Protein AF-A0A7S2YHB2-F1 (afdb_monomer_lite)

Organism: NCBI:txid265537

Sequence (272 aa):
DEFDGTTAAAASNSGGRTALRCLMDHLRQKHRLQLCQLCVEHQRDFVSQLPRFTATQIQNHLKQGDKGTAFNGHPICEFCR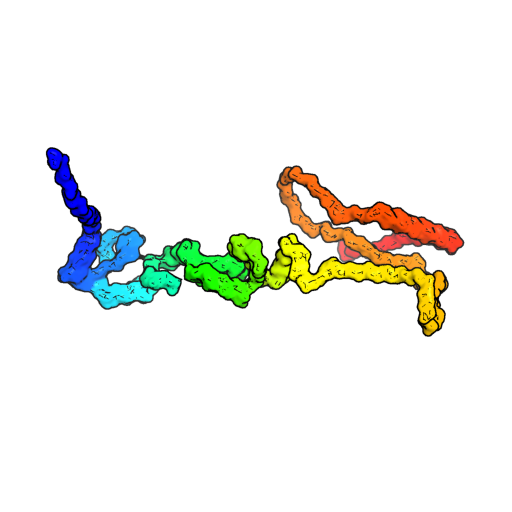PRRFYDMTQLHFHLNQEHYKCHVCDKAGIPNQFFKNYTSLERHFDNQHFLCHDVGCMQARFVVFESELDLRHHERQVHGGTSTGSSKISLEFRYAGRSNTVDVGPQEVPSMSDFDYSLDGQAFVPDNLPQSAAFNSEAGGAEEEVADPTTLHPLHLQRTAQLRQRAAQVAHERGLTPAQPEAFPTLAAAAA

InterPro domains:
  IPR013087 Zinc finger C2H2-type [SM00355] (75-99)
  IPR013087 Zinc finger C2H2-type [SM00355] (100-129)
  IPR013087 Zinc finger C2H2-type [SM00355] (130-159)
  IPR044288 ZNF598/HEL2 [PTHR22938] (23-179)
  IPR056437 ZNF598/HEL2, C2H2 zinc finger [PF23230] (99-154)

pLDDT: mean 70.81, std 18.73, range [28.39, 92.5]

Foldseek 3Di:
DDDDPDDPPPPPPPPDDPVVNVVQVCCCPPVQWHFDPQCVVPPPDDPVPGDIHHPVRVVCCQQQNDDPDPDRHWDQDPLDPPDTHNDPVVVVVCQVPQWDDDPACVVVVNPDPTHRDPVVVVVVQVPQWDWDPDPVCVVVVTDTHNDPVVVQVCCCPPVVDPPVDDPPPVPPPPPPPDDDDDPDDDPPPPDPVNPPDPDPLDDPDPPPDDDPPDDDDDDDDDDDDDDDPDPDDPVVVVVVVVVVVVSVVVCVVVVNDPPDPPDDDDPPPPPD

Structure (mmCIF, N/CA/C/O backbone):
data_AF-A0A7S2YHB2-F1
#
_entry.id   AF-A0A7S2YHB2-F1
#
loop_
_atom_site.group_PDB
_atom_site.id
_atom_site.type_symbol
_atom_site.label_atom_id
_atom_site.label_alt_id
_atom_site.label_comp_id
_atom_site.label_asym_id
_atom_site.label_entity_id
_atom_site.label_seq_id
_atom_site.pdbx_PDB_ins_code
_atom_site.Cartn_x
_atom_site.Cartn_y
_atom_site.Cartn_z
_atom_site.occupancy
_atom_site.B_iso_or_equiv
_atom_site.auth_seq_id
_atom_site.auth_comp_id
_atom_site.auth_asym_id
_atom_site.auth_atom_id
_atom_site.pdbx_PDB_model_num
ATOM 1 N N . ASP A 1 1 ? -46.044 -47.351 6.304 1.00 46.72 1 ASP A N 1
ATOM 2 C CA . ASP A 1 1 ? -45.225 -46.387 5.547 1.00 46.72 1 ASP A CA 1
ATOM 3 C C . ASP A 1 1 ? -45.504 -44.976 6.073 1.00 46.72 1 ASP A C 1
ATOM 5 O O . ASP A 1 1 ? -46.222 -44.213 5.450 1.00 46.72 1 ASP A O 1
ATOM 9 N N . GLU A 1 2 ? -45.199 -44.608 7.321 1.00 44.59 2 GLU A N 1
ATOM 10 C CA . GLU A 1 2 ? -43.868 -44.530 7.956 1.00 44.59 2 GLU A CA 1
ATOM 11 C C . GLU A 1 2 ? -42.808 -43.898 7.040 1.00 44.59 2 GLU A C 1
ATOM 13 O O . GLU A 1 2 ? -42.181 -44.608 6.264 1.00 44.59 2 GLU A O 1
ATOM 18 N N . PHE A 1 3 ? -42.624 -42.571 7.114 1.00 46.53 3 PHE A N 1
ATOM 19 C CA . PHE A 1 3 ? -41.437 -41.968 7.745 1.00 46.53 3 PHE A CA 1
ATOM 20 C C . PHE A 1 3 ? -41.567 -40.433 7.822 1.00 46.53 3 PHE A C 1
ATOM 22 O O . PHE A 1 3 ? -41.737 -39.750 6.811 1.00 46.53 3 PHE A O 1
ATOM 29 N N . ASP A 1 4 ? -41.476 -39.910 9.044 1.00 45.62 4 ASP A N 1
ATOM 30 C CA . ASP A 1 4 ? -41.430 -38.492 9.393 1.00 45.62 4 ASP A CA 1
ATOM 31 C C . ASP A 1 4 ? -40.193 -37.789 8.806 1.00 45.62 4 ASP A C 1
ATOM 33 O O . ASP A 1 4 ? -39.048 -38.159 9.068 1.00 45.62 4 ASP A O 1
ATOM 37 N N . GLY A 1 5 ? -40.426 -36.724 8.038 1.00 44.88 5 GLY A N 1
ATOM 38 C CA . GLY A 1 5 ? -39.404 -35.797 7.548 1.00 44.88 5 GLY A CA 1
ATOM 39 C C . GLY A 1 5 ? -39.260 -34.600 8.481 1.00 44.88 5 GLY A C 1
ATOM 40 O O . GLY A 1 5 ? -39.692 -33.495 8.161 1.00 44.88 5 GLY A O 1
ATOM 41 N N . THR A 1 6 ? -38.687 -34.848 9.655 1.00 53.62 6 THR A N 1
ATOM 42 C CA . THR A 1 6 ? -38.411 -33.879 10.716 1.00 53.62 6 THR A CA 1
ATOM 43 C C . THR A 1 6 ? -37.700 -32.633 10.187 1.00 53.62 6 THR A C 1
ATOM 45 O O . THR A 1 6 ? -36.621 -32.692 9.597 1.00 53.62 6 THR A O 1
ATOM 48 N N . THR A 1 7 ? -38.304 -31.480 10.461 1.00 48.12 7 THR A N 1
ATOM 49 C CA . THR A 1 7 ? -37.743 -30.143 10.279 1.00 48.12 7 THR A CA 1
ATOM 50 C C . THR A 1 7 ? -36.370 -30.036 10.942 1.00 48.12 7 THR A C 1
ATOM 52 O O . THR A 1 7 ? -36.262 -30.049 12.170 1.00 48.12 7 THR A O 1
ATOM 55 N N . ALA A 1 8 ? -35.322 -29.883 10.133 1.00 38.88 8 ALA A N 1
ATOM 56 C CA . ALA A 1 8 ? -34.001 -29.480 10.591 1.00 38.88 8 ALA A CA 1
ATOM 57 C C . ALA A 1 8 ? -34.067 -28.026 11.082 1.00 38.88 8 ALA A C 1
ATOM 59 O O . ALA A 1 8 ? -33.836 -27.074 10.338 1.00 38.88 8 ALA A O 1
ATOM 60 N N . ALA A 1 9 ? -34.419 -27.854 12.356 1.00 38.09 9 ALA A N 1
ATOM 61 C CA . ALA A 1 9 ? -34.140 -26.635 13.087 1.00 38.09 9 ALA A CA 1
ATOM 62 C C . ALA A 1 9 ? -32.624 -26.422 13.045 1.00 38.09 9 ALA A C 1
ATOM 64 O O . ALA A 1 9 ? -31.858 -27.177 13.646 1.00 38.09 9 ALA A O 1
ATOM 65 N N . ALA A 1 10 ? -32.195 -25.410 12.293 1.00 37.12 10 ALA A N 1
ATOM 66 C CA . ALA A 1 10 ? -30.838 -24.905 12.321 1.00 37.12 10 ALA A CA 1
ATOM 67 C C . ALA A 1 10 ? -30.526 -24.470 13.759 1.00 37.12 10 ALA A C 1
ATOM 69 O O . ALA A 1 10 ? -30.852 -23.358 14.184 1.00 37.12 10 ALA A O 1
ATOM 70 N N . ALA A 1 11 ? -29.911 -25.380 14.514 1.00 39.56 11 ALA A N 1
ATOM 71 C CA . ALA A 1 11 ? -29.222 -25.094 15.752 1.00 39.56 11 ALA A CA 1
ATOM 72 C C . ALA A 1 11 ? -28.132 -24.075 15.419 1.00 39.56 11 ALA A C 1
ATOM 74 O O . ALA A 1 11 ? -27.022 -24.407 15.004 1.00 39.56 11 ALA A O 1
ATOM 75 N N . SER A 1 12 ? -28.506 -22.804 15.531 1.00 48.12 12 SER A N 1
ATOM 76 C CA . SER A 1 12 ? -27.594 -21.681 15.476 1.00 48.12 12 SER A CA 1
ATOM 77 C C . SER A 1 12 ? -26.647 -21.882 16.642 1.00 48.12 12 SER A C 1
ATOM 79 O O . SER A 1 12 ? -27.014 -21.659 17.793 1.00 48.12 12 SER A O 1
ATOM 81 N N . ASN A 1 13 ? -25.474 -22.416 16.320 1.00 47.00 13 ASN A N 1
ATOM 82 C CA . ASN A 1 13 ? -24.375 -22.707 17.213 1.00 47.00 13 ASN A CA 1
ATOM 83 C C . ASN A 1 13 ? -23.986 -21.411 17.937 1.00 47.00 13 ASN A C 1
ATOM 85 O O . ASN A 1 13 ? -23.142 -20.639 17.483 1.00 47.00 13 ASN A O 1
ATOM 89 N N . SER A 1 14 ? -24.670 -21.127 19.044 1.00 52.34 14 SER A N 1
ATOM 90 C CA . SER A 1 14 ? -24.366 -20.047 19.964 1.00 52.34 14 SER A CA 1
ATOM 91 C C . SER A 1 14 ? -23.139 -20.468 20.759 1.00 52.34 14 SER A C 1
ATOM 93 O O . SER A 1 14 ? -23.232 -20.788 21.945 1.00 52.34 14 SER A O 1
ATOM 95 N N . GLY A 1 15 ? -21.993 -20.508 20.071 1.00 46.19 15 GLY A N 1
ATOM 96 C CA . GLY A 1 15 ? -20.678 -20.613 20.680 1.00 46.19 15 GLY A CA 1
ATOM 97 C C . GLY A 1 15 ? -20.625 -19.605 21.815 1.00 46.19 15 GLY A C 1
ATOM 98 O O . GLY A 1 15 ? -20.879 -18.414 21.602 1.00 46.19 15 GLY A O 1
ATOM 99 N N . GLY A 1 16 ? -20.436 -20.122 23.031 1.00 46.09 16 GLY A N 1
ATOM 100 C CA . GLY A 1 16 ? -20.574 -19.372 24.269 1.00 46.09 16 GLY A CA 1
ATOM 101 C C . GLY A 1 16 ? -19.931 -18.002 24.128 1.00 46.09 16 GLY A C 1
ATOM 102 O O . GLY A 1 16 ? -18.764 -17.895 23.752 1.00 46.09 16 GLY A O 1
ATOM 103 N N . ARG A 1 17 ? -20.712 -16.944 24.380 1.00 56.06 17 ARG A N 1
ATOM 104 C CA . ARG A 1 17 ? -20.179 -15.581 24.461 1.00 56.06 17 ARG A CA 1
ATOM 105 C C . ARG A 1 17 ? -18.926 -15.651 25.330 1.00 56.06 17 ARG A C 1
ATOM 107 O O . ARG A 1 17 ? -19.023 -16.045 26.491 1.00 56.06 17 ARG A O 1
ATOM 114 N N . THR A 1 18 ? -17.767 -15.339 24.750 1.00 78.06 18 THR A N 1
ATOM 115 C CA . THR A 1 18 ? -16.491 -15.387 25.468 1.00 78.06 18 THR A CA 1
ATOM 116 C C . THR A 1 18 ? -16.645 -14.588 26.761 1.00 78.06 18 THR A C 1
ATOM 118 O O . THR A 1 18 ? -17.280 -13.530 26.760 1.00 78.06 18 THR A O 1
ATOM 121 N N . ALA A 1 19 ? -16.123 -15.094 27.883 1.00 82.69 19 ALA A N 1
ATOM 122 C CA . ALA A 1 19 ? -16.301 -14.463 29.199 1.00 82.69 19 ALA A CA 1
ATOM 123 C C . ALA A 1 19 ? -15.939 -12.962 29.181 1.00 82.69 19 ALA A C 1
ATOM 125 O O . ALA A 1 19 ? -16.583 -12.135 29.826 1.00 82.69 19 ALA A O 1
ATOM 126 N N . LEU A 1 20 ? -14.968 -12.606 28.339 1.00 83.25 20 LEU A N 1
ATOM 127 C CA . LEU A 1 20 ? -14.532 -11.246 28.061 1.00 83.25 20 LEU A CA 1
ATOM 128 C C . LEU A 1 20 ? -15.601 -10.374 27.384 1.00 83.25 20 LEU A C 1
ATOM 130 O O . LEU A 1 20 ? -15.787 -9.222 27.771 1.00 83.25 20 LEU A O 1
ATOM 134 N N . ARG A 1 21 ? -16.355 -10.912 26.420 1.00 84.88 21 ARG A N 1
ATOM 135 C CA . ARG A 1 21 ? -17.447 -10.176 25.769 1.00 84.88 21 ARG A CA 1
ATOM 136 C C . ARG A 1 21 ? -18.597 -9.918 26.741 1.00 84.88 21 ARG A C 1
ATOM 138 O O . ARG A 1 21 ? -19.106 -8.804 26.793 1.00 84.88 21 ARG A O 1
ATOM 145 N N . CYS A 1 22 ? -18.925 -10.896 27.589 1.00 88.62 22 CYS A N 1
ATOM 146 C CA . CYS A 1 22 ? -19.889 -10.709 28.678 1.00 88.62 22 CYS A CA 1
ATOM 147 C C . CYS A 1 22 ? -19.443 -9.624 29.674 1.00 88.62 22 CYS A C 1
ATOM 149 O O . CYS A 1 22 ? -20.273 -8.831 30.119 1.00 88.62 22 CYS A O 1
ATOM 151 N N . LEU A 1 23 ? -18.146 -9.547 29.997 1.00 87.81 23 LEU A N 1
ATOM 152 C CA . LEU A 1 23 ? -17.593 -8.478 30.835 1.00 87.81 23 LEU A CA 1
ATOM 153 C C . LEU A 1 23 ? -17.718 -7.105 30.161 1.00 87.81 23 LEU A C 1
ATOM 155 O O . LEU A 1 23 ? -18.148 -6.147 30.801 1.00 87.81 23 LEU A O 1
ATOM 159 N N . MET A 1 24 ? -17.373 -6.996 28.877 1.00 86.75 24 MET A N 1
ATOM 160 C CA . MET A 1 24 ? -17.510 -5.743 28.125 1.00 86.75 24 MET A CA 1
ATOM 161 C C . MET A 1 24 ? -18.968 -5.269 28.067 1.00 86.75 24 MET A C 1
ATOM 163 O O . MET A 1 24 ? -19.239 -4.087 28.291 1.00 86.75 24 MET A O 1
ATOM 167 N N . ASP A 1 25 ? -19.906 -6.188 27.836 1.00 89.25 25 ASP A N 1
ATOM 168 C CA . ASP A 1 25 ? -21.341 -5.893 27.841 1.00 89.25 25 ASP A CA 1
ATOM 169 C C . ASP A 1 25 ? -21.815 -5.458 29.237 1.00 89.25 25 ASP A C 1
ATOM 171 O O . ASP A 1 25 ? -22.540 -4.470 29.369 1.00 89.25 25 ASP A O 1
ATOM 175 N N . HIS A 1 26 ? -21.350 -6.131 30.294 1.00 91.62 26 HIS A N 1
ATOM 176 C CA . HIS A 1 26 ? -21.646 -5.772 31.681 1.00 91.62 26 HIS A CA 1
ATOM 177 C C . HIS A 1 26 ? -21.145 -4.367 32.038 1.00 91.62 26 HIS A C 1
ATOM 179 O O . HIS A 1 26 ? -21.896 -3.569 32.603 1.00 91.62 26 HIS A O 1
ATOM 185 N N . LEU A 1 27 ? -19.896 -4.041 31.694 1.00 89.75 27 LEU A N 1
ATOM 186 C CA . LEU A 1 27 ? -19.317 -2.717 31.936 1.00 89.75 27 LEU A CA 1
ATOM 187 C C . LEU A 1 27 ? -20.094 -1.631 31.187 1.00 89.75 27 LEU A C 1
ATOM 189 O O . LEU A 1 27 ? -20.388 -0.575 31.755 1.00 89.75 27 LEU A O 1
ATOM 193 N N . ARG A 1 28 ? -20.505 -1.920 29.948 1.00 90.38 28 ARG A N 1
ATOM 194 C CA . ARG A 1 28 ? -21.292 -1.001 29.126 1.00 90.38 28 ARG A CA 1
ATOM 195 C C . ARG A 1 28 ? -22.683 -0.759 29.715 1.00 90.38 28 ARG A C 1
ATOM 197 O O . ARG A 1 28 ? -23.121 0.387 29.752 1.00 90.38 28 ARG A O 1
ATOM 204 N N . GLN A 1 29 ? -23.363 -1.806 30.182 1.00 91.69 29 GLN A N 1
ATOM 205 C CA . GLN A 1 29 ? -24.739 -1.720 30.681 1.00 91.69 29 GLN A CA 1
ATOM 206 C C . GLN A 1 29 ? -24.828 -1.186 32.115 1.00 91.69 29 GLN A C 1
ATOM 208 O O . GLN A 1 29 ? -25.616 -0.279 32.374 1.00 91.69 29 GLN A O 1
ATOM 213 N N . LYS A 1 30 ? -24.028 -1.720 33.049 1.00 92.50 30 LYS A N 1
ATOM 214 C CA . LYS A 1 30 ? -24.111 -1.349 34.472 1.00 92.50 30 LYS A CA 1
ATOM 215 C C . LYS A 1 30 ? -23.309 -0.101 34.813 1.00 92.50 30 LYS A C 1
ATOM 217 O O . LYS A 1 30 ? -23.767 0.721 35.597 1.00 92.50 30 LYS A O 1
ATOM 222 N N . HIS A 1 31 ? -22.123 0.041 34.225 1.00 89.19 31 HIS A N 1
ATOM 223 C CA . HIS A 1 31 ? -21.177 1.093 34.603 1.00 89.19 31 HIS A CA 1
ATOM 224 C C . HIS A 1 31 ? -21.054 2.211 33.563 1.00 89.19 31 HIS A C 1
ATOM 226 O O . HIS A 1 31 ? -20.427 3.224 33.850 1.00 89.19 31 HIS A O 1
ATOM 232 N N . ARG A 1 32 ? -21.654 2.061 32.369 1.00 88.94 32 ARG A N 1
ATOM 233 C CA . ARG A 1 32 ? -21.492 2.983 31.223 1.00 88.94 32 ARG A CA 1
ATOM 234 C C . ARG A 1 32 ? -20.020 3.204 30.833 1.00 88.94 32 ARG A C 1
ATOM 236 O O . ARG A 1 32 ? -19.670 4.234 30.257 1.00 88.94 32 ARG A O 1
ATOM 243 N N . LEU A 1 33 ? -19.171 2.220 31.132 1.00 90.88 33 LEU A N 1
ATOM 244 C CA . LEU A 1 33 ? -17.740 2.202 30.836 1.00 90.88 33 LEU A CA 1
ATOM 245 C C . LEU A 1 33 ? -17.438 1.138 29.779 1.00 90.88 33 LEU A C 1
ATOM 247 O O . LEU A 1 33 ? -18.163 0.154 29.641 1.00 90.88 33 LEU A O 1
ATOM 251 N N . GLN A 1 34 ? -16.371 1.335 29.016 1.00 89.00 34 GLN A N 1
ATOM 252 C CA . GLN A 1 34 ? -15.938 0.453 27.937 1.00 89.00 34 GLN A CA 1
ATOM 253 C C . GLN A 1 34 ? -14.417 0.284 27.968 1.00 89.00 34 GLN A C 1
ATOM 255 O O . GLN A 1 34 ? -13.686 1.178 28.391 1.00 89.00 34 GLN A O 1
ATOM 260 N N . LEU A 1 35 ? -13.955 -0.878 27.514 1.00 88.19 35 LEU A N 1
ATOM 261 C CA . LEU A 1 35 ? -12.540 -1.185 27.307 1.00 88.19 35 LEU A CA 1
ATOM 262 C C . LEU A 1 35 ? -12.226 -1.093 25.807 1.00 88.19 35 LEU A C 1
ATOM 264 O O . LEU A 1 35 ? -13.093 -1.385 24.978 1.00 88.19 35 LEU A O 1
ATOM 268 N N . CYS A 1 36 ? -10.998 -0.710 25.455 1.00 87.69 36 CYS A N 1
ATOM 269 C CA . CYS A 1 36 ? -10.536 -0.745 24.067 1.00 87.69 36 CYS A CA 1
ATOM 270 C C . CYS A 1 36 ? -10.287 -2.199 23.638 1.00 87.69 36 CYS A C 1
ATOM 272 O O . CYS A 1 36 ? -9.511 -2.903 24.278 1.00 87.69 36 CYS A O 1
ATOM 274 N N . GLN A 1 37 ? -10.930 -2.649 22.557 1.00 85.50 37 GLN A N 1
ATOM 275 C CA . GLN A 1 37 ? -10.770 -4.020 22.045 1.00 85.50 37 GLN A CA 1
ATOM 276 C C . GLN A 1 37 ? -9.330 -4.295 21.599 1.00 85.50 37 GLN A C 1
ATOM 278 O O . GLN A 1 37 ? -8.775 -5.331 21.941 1.00 85.50 37 GLN A O 1
ATOM 283 N N . LEU A 1 38 ? -8.696 -3.322 20.937 1.00 87.50 38 LEU A N 1
ATOM 284 C CA . LEU A 1 38 ? -7.316 -3.445 20.461 1.00 87.50 38 LEU A CA 1
ATOM 285 C C . LEU A 1 38 ? -6.329 -3.607 21.618 1.00 87.50 38 LEU A C 1
ATOM 287 O O . LEU A 1 38 ? -5.452 -4.464 21.548 1.00 87.50 38 LEU A O 1
ATOM 291 N N . CYS A 1 39 ? -6.503 -2.832 22.692 1.00 85.56 39 CYS A N 1
ATOM 292 C CA . CYS A 1 39 ? -5.680 -2.962 23.892 1.00 85.56 39 CYS A CA 1
ATOM 293 C C . CYS A 1 39 ? -5.890 -4.313 24.569 1.00 85.56 39 CYS A C 1
ATOM 295 O O . CYS A 1 39 ? -4.929 -4.946 24.967 1.00 85.56 39 CYS A O 1
ATOM 297 N N . VAL A 1 40 ? -7.128 -4.792 24.658 1.00 86.56 40 VAL A N 1
ATOM 298 C CA . VAL A 1 40 ? -7.416 -6.091 25.277 1.00 86.56 40 VAL A CA 1
ATOM 299 C C . VAL A 1 40 ? -6.802 -7.259 24.496 1.00 86.56 40 VAL A C 1
ATOM 301 O O . VAL A 1 40 ? -6.397 -8.247 25.100 1.00 86.56 40 VAL A O 1
ATOM 304 N N . GLU A 1 41 ? -6.737 -7.160 23.169 1.00 84.12 41 GLU A N 1
ATOM 305 C CA . GLU A 1 41 ? -6.168 -8.203 22.308 1.00 84.12 41 GLU A CA 1
ATOM 306 C C . GLU A 1 41 ? -4.632 -8.186 22.271 1.00 84.12 41 GLU A C 1
ATOM 308 O O . GLU A 1 41 ? -4.019 -9.248 22.174 1.00 84.12 41 GLU A O 1
ATOM 313 N N . HIS A 1 42 ? -4.008 -7.005 22.345 1.00 78.88 42 HIS A N 1
ATOM 314 C CA . HIS A 1 42 ? -2.574 -6.841 22.067 1.00 78.88 42 HIS A CA 1
ATOM 315 C C . HIS A 1 42 ? -1.736 -6.364 23.258 1.00 78.88 42 HIS A C 1
ATOM 317 O O . HIS A 1 42 ? -0.519 -6.566 23.251 1.00 78.88 42 HIS A O 1
ATOM 323 N N . GLN A 1 43 ? -2.331 -5.736 24.280 1.00 73.62 43 GLN A N 1
ATOM 324 C CA . GLN A 1 43 ? -1.586 -5.391 25.491 1.00 73.62 43 GLN A CA 1
ATOM 325 C C . GLN A 1 43 ? -1.370 -6.640 26.331 1.00 73.62 43 GLN A C 1
ATOM 327 O O . GLN A 1 43 ? -2.275 -7.437 26.561 1.00 73.62 43 GLN A O 1
ATOM 332 N N . ARG A 1 44 ? -0.142 -6.787 26.829 1.00 64.94 44 ARG A N 1
ATOM 333 C CA . ARG A 1 44 ? 0.261 -7.893 27.709 1.00 64.94 44 ARG A CA 1
ATOM 334 C C . ARG A 1 44 ? -0.166 -7.664 29.166 1.00 64.94 44 ARG A C 1
ATOM 336 O O . ARG A 1 44 ? 0.336 -8.345 30.056 1.00 64.94 44 ARG A O 1
ATOM 343 N N . ASP A 1 45 ? -1.074 -6.720 29.394 1.00 76.38 45 ASP A N 1
ATOM 344 C CA . ASP A 1 45 ? -1.579 -6.360 30.711 1.00 76.38 45 ASP A CA 1
ATOM 345 C C . ASP A 1 45 ? -2.829 -7.172 31.047 1.00 76.38 45 ASP A C 1
ATOM 347 O O . ASP A 1 45 ? -3.631 -7.547 30.187 1.00 76.38 45 ASP A O 1
ATOM 351 N N . PHE A 1 46 ? -3.024 -7.440 32.335 1.00 79.75 46 PHE A N 1
ATOM 352 C CA . PHE A 1 46 ? -4.236 -8.109 32.790 1.00 79.75 46 PHE A CA 1
ATOM 353 C C . PHE A 1 46 ? -5.463 -7.224 32.539 1.00 79.75 46 PHE A C 1
ATOM 355 O O . PHE A 1 46 ? -5.423 -6.011 32.735 1.00 79.75 46 PHE A O 1
ATOM 362 N N . VAL A 1 47 ? -6.606 -7.842 32.222 1.00 82.81 47 VAL A N 1
ATOM 363 C CA . VAL A 1 47 ? -7.886 -7.139 31.980 1.00 82.81 47 VAL A CA 1
ATOM 364 C C . VAL A 1 47 ? -8.287 -6.216 33.146 1.00 82.81 47 VAL A C 1
ATOM 366 O O . VAL A 1 47 ? -9.002 -5.235 32.955 1.00 82.81 47 VAL A O 1
ATOM 369 N N . SER A 1 48 ? -7.822 -6.509 34.364 1.00 82.69 48 SER A N 1
ATOM 370 C CA . SER A 1 48 ? -8.040 -5.691 35.561 1.00 82.69 48 SER A CA 1
ATOM 371 C C . SER A 1 48 ? -7.213 -4.401 35.610 1.00 82.69 48 SER A C 1
ATOM 373 O O . SER A 1 48 ? -7.648 -3.454 36.264 1.00 82.69 48 SER A O 1
ATOM 375 N N . GLN A 1 49 ? -6.055 -4.369 34.950 1.00 84.38 49 GLN A N 1
ATOM 376 C CA . GLN A 1 49 ? -5.119 -3.239 34.925 1.00 84.38 49 GLN A CA 1
ATOM 377 C C . GLN A 1 49 ? -5.388 -2.286 33.752 1.00 84.38 49 GLN A C 1
ATOM 379 O O . GLN A 1 49 ? -4.933 -1.146 33.772 1.00 84.38 49 GLN A O 1
ATOM 384 N N . LEU A 1 50 ? -6.174 -2.724 32.763 1.00 84.81 50 LEU A N 1
ATOM 385 C CA . LEU A 1 50 ? -6.538 -1.902 31.615 1.00 84.81 50 LEU A CA 1
ATOM 386 C C . LEU A 1 50 ? -7.406 -0.695 32.018 1.00 84.81 50 LEU A C 1
ATOM 388 O O . LEU A 1 50 ? -8.358 -0.840 32.802 1.00 84.81 50 LEU A O 1
ATOM 392 N N . PRO A 1 51 ? -7.141 0.493 31.445 1.00 84.12 51 PRO A N 1
ATOM 393 C CA . PRO A 1 51 ? -7.939 1.680 31.703 1.00 84.12 51 PRO A CA 1
ATOM 394 C C . PRO A 1 51 ? -9.378 1.498 31.207 1.00 84.12 51 PRO A C 1
ATOM 396 O O . PRO A 1 51 ? -9.641 0.996 30.111 1.00 84.12 51 PRO A O 1
ATOM 399 N N . ARG A 1 52 ? -10.337 1.927 32.034 1.00 88.31 52 ARG A N 1
ATOM 400 C CA . ARG A 1 52 ? -11.765 1.938 31.694 1.00 88.31 52 ARG A CA 1
ATOM 401 C C . ARG A 1 52 ? -12.138 3.316 31.184 1.00 88.31 52 ARG A C 1
ATOM 403 O O . ARG A 1 52 ? -11.962 4.303 31.891 1.00 88.31 52 ARG A O 1
ATOM 410 N N . PHE A 1 53 ? -12.714 3.364 29.994 1.00 88.56 53 PHE A N 1
ATOM 411 C CA . PHE A 1 53 ? -13.059 4.610 29.330 1.00 88.56 53 PHE A CA 1
ATOM 412 C C . PHE A 1 53 ? -14.566 4.837 29.327 1.00 88.56 53 PHE A C 1
ATOM 414 O O . PHE A 1 53 ? -15.358 3.904 29.194 1.00 88.56 53 PHE A O 1
ATOM 421 N N . THR A 1 54 ? -14.987 6.092 29.414 1.00 91.12 54 THR A N 1
ATOM 422 C CA . THR A 1 54 ? -16.349 6.480 29.028 1.00 91.12 54 THR A CA 1
ATOM 423 C C . THR A 1 54 ? -16.495 6.507 27.500 1.00 91.12 54 THR A C 1
ATOM 425 O O . THR A 1 54 ? -15.508 6.484 26.762 1.00 91.12 54 THR A O 1
ATOM 428 N N . ALA A 1 55 ? -17.730 6.603 26.997 1.00 88.19 55 ALA A N 1
ATOM 429 C CA . ALA A 1 55 ? -18.005 6.637 25.554 1.00 88.19 55 ALA A CA 1
ATOM 430 C C . ALA A 1 55 ? -17.295 7.786 24.804 1.00 88.19 55 ALA A C 1
ATOM 432 O O . ALA A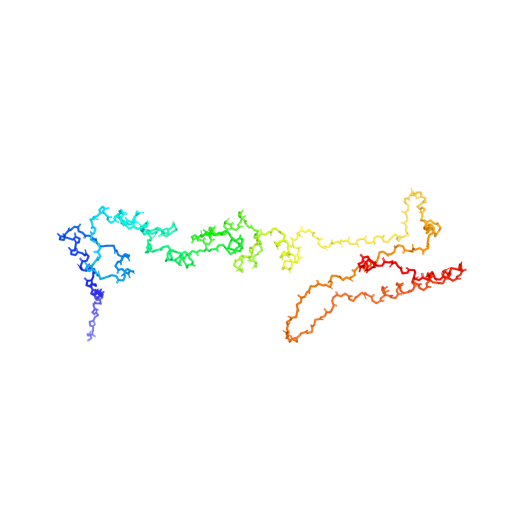 1 55 ? -16.934 7.634 23.640 1.00 88.19 55 ALA A O 1
ATOM 433 N N . THR A 1 56 ? -17.064 8.926 25.458 1.00 88.81 56 THR A N 1
ATOM 434 C CA . THR A 1 56 ? -16.315 10.051 24.874 1.00 88.81 56 THR A CA 1
ATOM 435 C C . THR A 1 56 ? -14.807 9.847 24.993 1.00 88.81 56 THR A C 1
ATOM 437 O O . THR A 1 56 ? -14.063 10.142 24.060 1.00 88.81 56 THR A O 1
ATOM 440 N N . GLN A 1 57 ? -14.347 9.293 26.117 1.00 89.06 57 GLN A N 1
ATOM 441 C CA . GLN A 1 57 ? -12.931 9.021 26.348 1.00 89.06 57 GLN A CA 1
ATOM 442 C C . GLN A 1 57 ? -12.387 7.963 25.389 1.00 89.06 57 GLN A C 1
ATOM 444 O O . GLN A 1 57 ? -11.296 8.160 24.868 1.00 89.06 57 GLN A O 1
ATOM 449 N N . ILE A 1 58 ? -13.147 6.906 25.077 1.00 88.94 58 ILE A N 1
ATOM 450 C CA . ILE A 1 58 ? -12.686 5.873 24.137 1.00 88.94 58 ILE A CA 1
ATOM 451 C C . ILE A 1 58 ? -12.472 6.447 22.732 1.00 88.94 58 ILE A C 1
ATOM 453 O O . ILE A 1 58 ? -11.499 6.110 22.070 1.00 88.94 58 ILE A O 1
ATOM 457 N N . GLN A 1 59 ? -13.324 7.370 22.276 1.00 88.94 59 GLN A N 1
ATOM 458 C CA . GLN A 1 59 ? -13.122 8.012 20.975 1.00 88.94 59 GLN A CA 1
ATOM 459 C C . GLN A 1 59 ? -11.857 8.871 20.944 1.00 88.94 59 GLN A C 1
ATOM 461 O O . GLN A 1 59 ? -11.172 8.905 19.922 1.00 88.94 59 GLN A O 1
ATOM 466 N N . ASN A 1 60 ? -11.540 9.535 22.056 1.00 88.38 60 ASN A N 1
ATOM 467 C CA . ASN A 1 60 ? -10.318 10.321 22.185 1.00 88.38 60 ASN A CA 1
ATOM 468 C C . ASN A 1 60 ? -9.083 9.417 22.268 1.00 88.38 60 ASN A C 1
ATOM 470 O O . ASN A 1 60 ? -8.125 9.669 21.548 1.00 88.38 60 ASN A O 1
ATOM 474 N N . HIS A 1 61 ? -9.146 8.323 23.029 1.00 88.81 61 HIS A N 1
ATOM 475 C CA . HIS A 1 61 ? -8.103 7.296 23.089 1.00 88.81 61 HIS A CA 1
ATOM 476 C C . HIS A 1 61 ? -7.779 6.735 21.694 1.00 88.81 61 HIS A C 1
ATOM 478 O O . HIS A 1 61 ? -6.625 6.691 21.279 1.00 88.81 61 HIS A O 1
ATOM 484 N N . LEU A 1 62 ? -8.809 6.390 20.912 1.00 87.38 62 LEU A N 1
ATOM 485 C CA . LEU A 1 62 ? -8.636 5.869 19.553 1.00 87.38 62 LEU A CA 1
ATOM 486 C C . LEU A 1 62 ? -8.019 6.890 18.578 1.00 87.38 62 LEU A C 1
ATOM 488 O O . LEU A 1 62 ? -7.393 6.476 17.607 1.00 87.38 62 LEU A O 1
ATOM 492 N N . LYS A 1 63 ? -8.256 8.196 18.762 1.00 85.56 63 LYS A N 1
ATOM 493 C CA . LYS A 1 63 ? -7.826 9.252 17.822 1.00 85.56 63 LYS A CA 1
ATOM 494 C C . LYS A 1 63 ? -6.507 9.921 18.200 1.00 85.56 63 LYS A C 1
ATOM 496 O O . LYS A 1 63 ? -5.727 10.223 17.312 1.00 85.56 63 LYS A O 1
ATOM 501 N N . GLN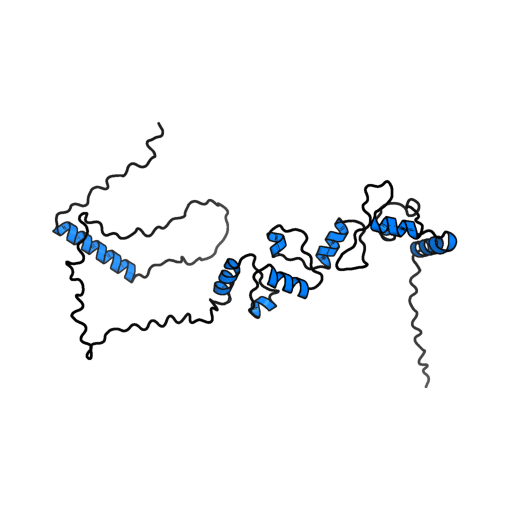 A 1 64 ? -6.320 10.204 19.484 1.00 82.00 64 GLN A N 1
ATOM 502 C CA . GLN A 1 64 ? -5.242 11.040 20.012 1.00 82.00 64 GLN A CA 1
ATOM 503 C C . GLN A 1 64 ? -4.381 10.294 21.043 1.00 82.00 64 GLN A C 1
ATOM 505 O O . GLN A 1 64 ? -3.351 10.816 21.454 1.00 82.00 64 GLN A O 1
ATOM 510 N N . GLY A 1 65 ? -4.800 9.096 21.464 1.00 83.12 65 GLY A N 1
ATOM 511 C CA . GLY A 1 65 ? -4.154 8.332 22.527 1.00 83.12 65 GLY A CA 1
ATOM 512 C C . GLY A 1 65 ? -4.572 8.748 23.937 1.00 83.12 65 GLY A C 1
ATOM 513 O O . GLY A 1 65 ? -5.485 9.560 24.132 1.00 83.12 65 GLY A O 1
ATOM 514 N N . ASP A 1 66 ? -3.925 8.144 24.935 1.00 80.56 66 ASP A N 1
ATOM 515 C CA . ASP A 1 66 ? -4.209 8.390 26.349 1.00 80.56 66 ASP A CA 1
ATOM 516 C C . ASP A 1 66 ? -3.446 9.595 26.889 1.00 80.56 66 ASP A C 1
ATOM 518 O O . ASP A 1 66 ? -2.231 9.729 26.721 1.00 80.56 66 ASP A O 1
ATOM 522 N N . LYS A 1 67 ? -4.168 10.455 27.616 1.00 65.19 67 LYS A N 1
ATOM 523 C CA . LYS A 1 67 ? -3.603 11.636 28.274 1.00 65.19 67 LYS A CA 1
ATOM 524 C C . LYS A 1 67 ? -2.555 11.202 29.305 1.00 65.19 67 LYS A C 1
ATOM 526 O O . LYS A 1 67 ? -2.914 10.637 30.333 1.00 65.19 67 LYS A O 1
ATOM 531 N N . GLY A 1 68 ? -1.284 11.501 29.037 1.00 66.06 68 GLY A N 1
ATOM 532 C CA . GLY A 1 68 ? -0.157 11.181 29.924 1.00 66.06 68 GLY A CA 1
ATOM 533 C C . GLY A 1 68 ? 0.745 10.046 29.436 1.00 66.06 68 GLY A C 1
ATOM 534 O O . GLY A 1 68 ? 1.733 9.741 30.096 1.00 66.06 68 GLY A O 1
ATOM 535 N N . THR A 1 69 ? 0.453 9.453 28.278 1.00 70.19 69 THR A N 1
ATOM 536 C CA . THR A 1 69 ? 1.344 8.491 27.613 1.00 70.19 69 THR A CA 1
ATOM 537 C C . THR A 1 69 ? 1.857 9.082 26.302 1.00 70.19 69 THR A C 1
ATOM 539 O O . THR A 1 69 ? 1.150 9.852 25.657 1.00 70.19 69 THR A O 1
ATOM 542 N N . ALA A 1 70 ? 3.068 8.717 25.874 1.00 73.38 70 ALA A N 1
ATOM 543 C CA . ALA A 1 70 ? 3.613 9.084 24.557 1.00 73.38 70 ALA A CA 1
ATOM 544 C C . ALA A 1 70 ? 2.969 8.276 23.403 1.00 73.38 70 ALA A C 1
ATOM 546 O O . ALA A 1 70 ? 3.607 7.992 22.392 1.00 73.38 70 ALA A O 1
ATOM 547 N N . PHE A 1 71 ? 1.719 7.842 23.582 1.00 75.50 71 PHE A N 1
ATOM 548 C CA . PHE A 1 71 ? 0.981 7.014 22.642 1.00 75.50 71 PHE A CA 1
ATOM 549 C C . PHE A 1 71 ? 0.099 7.903 21.764 1.00 75.50 71 PHE A C 1
ATOM 551 O O . PHE A 1 71 ? -0.756 8.618 22.276 1.00 75.50 71 PHE A O 1
ATOM 558 N N . ASN A 1 72 ? 0.270 7.831 20.443 1.00 75.88 72 ASN A N 1
ATOM 559 C CA . ASN A 1 72 ? -0.430 8.690 19.477 1.00 75.88 72 ASN A CA 1
ATOM 560 C C . ASN A 1 72 ? -1.818 8.158 19.059 1.00 75.88 72 ASN A C 1
ATOM 562 O O . ASN A 1 72 ? -2.392 8.615 18.072 1.00 75.88 72 ASN A O 1
ATOM 566 N N . GLY A 1 73 ? -2.375 7.201 19.807 1.00 84.25 73 GLY A N 1
ATOM 567 C CA . GLY A 1 73 ? -3.639 6.546 19.475 1.00 84.25 73 GLY A CA 1
ATOM 568 C C . GLY A 1 73 ? -3.478 5.395 18.483 1.00 84.25 73 GLY A C 1
ATOM 569 O O . GLY A 1 73 ? -2.385 5.085 18.016 1.00 84.25 73 GLY A O 1
ATOM 570 N N . HIS A 1 74 ? -4.600 4.745 18.170 1.00 88.31 74 HIS A N 1
ATOM 571 C CA . HIS A 1 74 ? -4.627 3.599 17.264 1.00 88.31 74 HIS A CA 1
ATOM 572 C C . HIS A 1 74 ? -4.715 4.052 15.802 1.00 88.31 74 HIS A C 1
ATOM 574 O O . HIS A 1 74 ? -5.761 4.597 15.403 1.00 88.31 74 HIS A O 1
ATOM 580 N N . PRO A 1 75 ? -3.667 3.814 14.988 1.00 89.00 75 PRO A N 1
ATOM 581 C CA . PRO A 1 75 ? -3.638 4.278 13.612 1.00 89.00 75 PRO A CA 1
ATOM 582 C C . PRO A 1 75 ? -4.703 3.575 12.759 1.00 89.00 75 PRO A C 1
ATOM 584 O O . PRO A 1 75 ? -5.065 2.413 12.973 1.00 89.00 75 PRO A O 1
ATOM 587 N N . ILE A 1 76 ? -5.242 4.317 11.792 1.00 89.12 76 ILE A N 1
ATOM 588 C CA . ILE A 1 76 ? -6.292 3.862 10.874 1.00 89.12 76 ILE A CA 1
ATOM 589 C C . ILE A 1 76 ? -5.646 3.588 9.519 1.00 89.12 76 ILE A C 1
ATOM 591 O O . ILE A 1 76 ? -4.838 4.386 9.055 1.00 89.12 76 ILE A O 1
ATOM 595 N N . CYS A 1 77 ? -6.053 2.511 8.850 1.00 90.06 77 CYS A N 1
ATOM 596 C CA . CYS A 1 77 ? -5.715 2.337 7.441 1.00 90.06 77 CYS A CA 1
ATOM 597 C C . CYS A 1 77 ? -6.594 3.244 6.565 1.00 90.06 77 CYS A C 1
ATOM 599 O O . CYS A 1 77 ? -7.827 3.186 6.622 1.00 90.06 77 CYS A O 1
ATOM 601 N N . GLU A 1 78 ? -5.973 4.068 5.722 1.00 85.62 78 GLU A N 1
ATOM 602 C CA . GLU A 1 78 ? -6.682 5.005 4.844 1.00 85.62 78 GLU A CA 1
ATOM 603 C C . GLU A 1 78 ? -7.563 4.300 3.804 1.00 85.62 78 GLU A C 1
ATOM 605 O O . GLU A 1 78 ? -8.619 4.819 3.433 1.00 85.62 78 GLU A O 1
ATOM 610 N N . PHE A 1 79 ? -7.173 3.092 3.397 1.00 86.75 79 PHE A N 1
ATOM 611 C CA . PHE A 1 79 ? -7.845 2.297 2.370 1.00 86.75 79 PHE A CA 1
ATOM 612 C C . PHE A 1 79 ? -8.952 1.387 2.933 1.00 86.75 79 PHE A C 1
ATOM 614 O O . PHE A 1 79 ? -9.975 1.167 2.268 1.00 86.75 79 PHE A O 1
ATOM 621 N N . CYS A 1 80 ? -8.761 0.894 4.163 1.00 85.31 80 CYS A N 1
ATOM 622 C CA . CYS A 1 80 ? -9.602 -0.101 4.843 1.00 85.31 80 CYS A CA 1
ATOM 623 C C . CYS A 1 80 ? -10.470 0.486 5.965 1.00 85.31 80 CYS A C 1
ATOM 625 O O . CYS A 1 80 ? -10.750 -0.186 6.962 1.00 85.31 80 CYS A O 1
ATOM 627 N N . ARG A 1 81 ? -10.933 1.736 5.829 1.00 81.44 81 ARG A N 1
ATOM 628 C CA . ARG A 1 81 ? -11.861 2.340 6.804 1.00 81.44 81 ARG A CA 1
ATOM 629 C C . ARG A 1 81 ? -13.072 1.407 7.011 1.00 81.44 81 ARG A C 1
ATOM 631 O O . ARG A 1 81 ? -13.697 1.042 6.015 1.00 81.44 81 ARG A O 1
ATOM 638 N N . PRO A 1 82 ? -13.419 1.011 8.256 1.00 82.06 82 PRO A N 1
ATOM 639 C CA . PRO A 1 82 ? -13.046 1.614 9.546 1.00 82.06 82 PRO A CA 1
ATOM 640 C C . PRO A 1 82 ? -11.968 0.867 10.372 1.00 82.06 82 PRO A C 1
ATOM 642 O O . PRO A 1 82 ? -11.897 1.082 11.584 1.00 82.06 82 PRO A O 1
ATOM 645 N N . ARG A 1 83 ? -11.157 -0.023 9.780 1.00 85.38 83 ARG A N 1
ATOM 646 C CA . ARG A 1 83 ? -10.180 -0.843 10.525 1.00 85.38 83 ARG A CA 1
ATOM 647 C C . ARG A 1 83 ? -9.100 0.014 11.203 1.00 85.38 83 ARG A C 1
ATOM 649 O O . ARG A 1 83 ? -8.514 0.904 10.585 1.00 85.38 83 ARG A O 1
ATOM 656 N N . ARG A 1 84 ? -8.848 -0.279 12.481 1.00 87.62 84 ARG A N 1
ATOM 657 C CA . ARG A 1 84 ? -7.832 0.348 13.337 1.00 87.62 84 ARG A CA 1
ATOM 658 C C . ARG A 1 84 ? -6.851 -0.713 13.805 1.00 87.62 84 ARG A C 1
ATOM 660 O O . ARG A 1 84 ? -7.273 -1.834 14.075 1.00 87.62 84 ARG A O 1
ATOM 667 N N . PHE A 1 85 ? -5.587 -0.337 13.926 1.00 89.44 85 PHE A N 1
ATOM 668 C CA . PHE A 1 85 ? -4.510 -1.231 14.345 1.00 89.44 85 PHE A CA 1
ATOM 669 C C . PHE A 1 85 ? -3.965 -0.821 15.704 1.00 89.44 85 PHE A C 1
ATOM 671 O O . PHE A 1 85 ? -4.128 0.326 16.122 1.00 89.44 85 PHE A O 1
ATOM 678 N N . TYR A 1 86 ? -3.342 -1.766 16.410 1.00 86.12 86 TYR A N 1
ATOM 679 C CA . TYR A 1 86 ? -2.776 -1.485 17.724 1.00 86.12 86 TYR A CA 1
ATOM 680 C C . TYR A 1 86 ? -1.618 -0.482 17.629 1.00 86.12 86 TYR A C 1
ATOM 682 O O . TYR A 1 86 ? -1.617 0.519 18.341 1.00 86.12 86 TYR A O 1
ATOM 690 N N . ASP A 1 87 ? -0.692 -0.732 16.703 1.00 87.12 87 ASP A N 1
ATOM 691 C CA . ASP A 1 87 ? 0.543 0.025 16.511 1.00 87.12 87 ASP A CA 1
ATOM 692 C C . ASP A 1 87 ? 0.826 0.261 15.015 1.00 87.12 87 ASP A C 1
ATOM 694 O O . ASP A 1 87 ? 0.252 -0.399 14.141 1.00 87.12 87 ASP A O 1
ATOM 698 N N . MET A 1 88 ? 1.739 1.188 14.716 1.00 87.88 88 MET A N 1
ATOM 699 C CA . MET A 1 88 ? 2.216 1.471 13.361 1.00 87.88 88 MET A CA 1
ATOM 700 C C . MET A 1 88 ? 2.840 0.235 12.709 1.00 87.88 88 MET A C 1
ATOM 702 O O . MET A 1 88 ? 2.632 0.000 11.522 1.00 87.88 88 MET A O 1
ATOM 706 N N . THR A 1 89 ? 3.540 -0.604 13.474 1.00 89.69 89 THR A N 1
ATOM 707 C CA . THR A 1 89 ? 4.134 -1.851 12.963 1.00 89.69 89 THR A CA 1
ATOM 708 C C . THR A 1 89 ? 3.080 -2.807 12.394 1.00 89.69 89 THR A C 1
ATOM 710 O O . THR A 1 89 ? 3.233 -3.324 11.287 1.00 89.69 89 THR A O 1
ATOM 713 N N . GLN A 1 90 ? 1.965 -2.988 13.107 1.00 89.19 90 GLN A N 1
ATOM 714 C CA . GLN A 1 90 ? 0.849 -3.817 12.649 1.00 89.19 90 GLN A CA 1
ATOM 715 C C . GLN A 1 90 ? 0.110 -3.192 11.469 1.00 89.19 90 GLN A C 1
ATOM 717 O O . GLN A 1 90 ? -0.296 -3.912 10.558 1.00 89.19 90 GLN A O 1
ATOM 722 N N . LEU A 1 91 ? -0.040 -1.864 11.457 1.00 90.81 91 LEU A N 1
ATOM 723 C CA . LEU A 1 91 ? -0.586 -1.172 10.294 1.00 90.81 91 LEU A CA 1
ATOM 724 C C . LEU A 1 91 ? 0.279 -1.448 9.058 1.00 90.81 91 LEU A C 1
ATOM 726 O O . LEU A 1 91 ? -0.263 -1.824 8.027 1.00 90.81 91 LEU A O 1
ATOM 730 N N . HIS A 1 92 ? 1.604 -1.323 9.156 1.00 89.38 92 HIS A N 1
ATOM 731 C CA . HIS A 1 92 ? 2.514 -1.608 8.041 1.00 89.38 92 HIS A CA 1
ATOM 732 C C . HIS A 1 92 ? 2.412 -3.061 7.568 1.00 89.38 92 HIS A C 1
ATOM 734 O O . HIS A 1 92 ? 2.403 -3.318 6.366 1.00 89.38 92 HIS A O 1
ATOM 740 N N . PHE A 1 93 ? 2.282 -4.014 8.491 1.00 91.12 93 PHE A N 1
ATOM 741 C CA . PHE A 1 93 ? 2.048 -5.412 8.138 1.00 91.12 93 PHE A CA 1
ATOM 742 C C . PHE A 1 93 ? 0.738 -5.597 7.360 1.00 91.12 93 PHE A C 1
ATOM 744 O O . PHE A 1 93 ? 0.732 -6.238 6.313 1.00 91.12 93 PHE A O 1
ATOM 751 N N . HIS A 1 94 ? -0.351 -4.973 7.815 1.00 91.06 94 HIS A N 1
ATOM 752 C CA . HIS A 1 94 ? -1.621 -4.971 7.093 1.00 91.06 94 HIS A CA 1
ATOM 753 C C . HIS A 1 94 ? -1.509 -4.297 5.720 1.00 91.06 94 HIS A C 1
ATOM 755 O O . HIS A 1 94 ? -2.009 -4.845 4.742 1.00 91.06 94 HIS A O 1
ATOM 761 N N . LEU A 1 95 ? -0.822 -3.154 5.616 1.00 89.19 95 LEU A N 1
ATOM 762 C CA . LEU A 1 95 ? -0.598 -2.476 4.338 1.00 89.19 95 LEU A CA 1
ATOM 763 C C . LEU A 1 95 ? 0.170 -3.368 3.353 1.00 89.19 95 LEU A C 1
ATOM 765 O O . LEU A 1 95 ? -0.179 -3.414 2.181 1.00 89.19 95 LEU A O 1
ATOM 769 N N . ASN A 1 96 ? 1.158 -4.125 3.825 1.00 88.00 96 ASN A N 1
ATOM 770 C CA . ASN A 1 96 ? 1.928 -5.036 2.979 1.00 88.00 96 ASN A CA 1
ATOM 771 C C . ASN A 1 96 ? 1.146 -6.290 2.543 1.00 88.00 96 ASN A C 1
ATOM 773 O O . ASN A 1 96 ? 1.509 -6.901 1.542 1.00 88.00 96 ASN A O 1
ATOM 777 N N . GLN A 1 97 ? 0.119 -6.704 3.294 1.00 88.50 97 GLN A N 1
ATOM 778 C CA . GLN A 1 97 ? -0.664 -7.912 2.996 1.00 88.50 97 GLN A CA 1
ATOM 779 C C . GLN A 1 97 ? -1.963 -7.635 2.240 1.00 88.50 97 GLN A C 1
ATOM 781 O O . GLN A 1 97 ? -2.318 -8.382 1.332 1.00 88.50 97 GLN A O 1
ATOM 786 N N . GLU A 1 98 ? -2.698 -6.597 2.639 1.00 88.12 98 GLU A N 1
ATOM 787 C CA . GLU A 1 98 ? -4.017 -6.275 2.086 1.00 88.12 98 GLU A CA 1
ATOM 788 C C . GLU A 1 98 ? -3.954 -5.216 0.976 1.00 88.12 98 GLU A C 1
ATOM 790 O O . GLU A 1 98 ? -4.924 -5.060 0.230 1.00 88.12 98 GLU A O 1
ATOM 795 N N . HIS A 1 99 ? -2.836 -4.493 0.840 1.00 90.38 99 HIS A N 1
ATOM 796 C CA . HIS A 1 99 ? -2.665 -3.467 -0.185 1.00 90.38 99 HIS A CA 1
ATOM 797 C C . HIS A 1 99 ? -1.500 -3.755 -1.118 1.00 90.38 99 HIS A C 1
ATOM 799 O O . HIS A 1 99 ? -0.525 -4.424 -0.781 1.00 90.38 99 HIS A O 1
ATOM 805 N N . TYR A 1 100 ? -1.629 -3.237 -2.335 1.00 88.81 100 TYR A N 1
ATOM 806 C CA . TYR A 1 100 ? -0.622 -3.407 -3.362 1.00 88.81 100 TYR A CA 1
ATOM 807 C C . TYR A 1 100 ? 0.409 -2.289 -3.268 1.00 88.81 100 TYR A C 1
ATOM 809 O O . TYR A 1 100 ? 0.060 -1.115 -3.136 1.00 88.81 100 TYR A O 1
ATOM 817 N N . LYS A 1 101 ? 1.683 -2.656 -3.370 1.00 89.44 101 LYS A N 1
ATOM 818 C CA . LYS A 1 101 ? 2.814 -1.730 -3.363 1.00 89.44 101 LYS A CA 1
ATOM 819 C C . LYS A 1 101 ? 3.414 -1.633 -4.761 1.00 89.44 101 LYS A C 1
ATOM 821 O O . LYS A 1 101 ? 3.567 -2.648 -5.443 1.00 89.44 101 LYS A O 1
ATOM 826 N N . CYS A 1 102 ? 3.785 -0.425 -5.176 1.00 89.06 102 CYS A N 1
ATOM 827 C CA . CYS A 1 102 ? 4.581 -0.243 -6.385 1.00 89.06 102 CYS A CA 1
ATOM 828 C C . CYS A 1 102 ? 6.023 -0.717 -6.139 1.00 89.06 102 CYS A C 1
ATOM 830 O O . CYS A 1 102 ? 6.725 -0.174 -5.287 1.00 89.06 102 CYS A O 1
ATOM 832 N N . HIS A 1 103 ? 6.472 -1.721 -6.893 1.00 85.94 103 HIS A N 1
ATOM 833 C CA . HIS A 1 103 ? 7.826 -2.269 -6.779 1.00 85.94 103 HIS A CA 1
ATOM 834 C C . HIS A 1 103 ? 8.897 -1.348 -7.384 1.00 85.94 103 HIS A C 1
ATOM 836 O O . HIS A 1 103 ? 10.057 -1.438 -6.994 1.00 85.94 103 HIS A O 1
ATOM 842 N N . VAL A 1 104 ? 8.529 -0.459 -8.312 1.00 88.94 104 VAL A N 1
ATOM 843 C CA . VAL A 1 104 ? 9.454 0.519 -8.906 1.00 88.94 104 VAL A CA 1
ATOM 844 C C . VAL A 1 104 ? 9.720 1.663 -7.927 1.00 88.94 104 VAL A C 1
ATOM 846 O O . VAL A 1 104 ? 10.872 1.944 -7.621 1.00 88.94 104 VAL A O 1
ATOM 849 N N . CYS A 1 105 ? 8.671 2.246 -7.333 1.00 88.88 105 CYS A N 1
ATOM 850 C CA . CYS A 1 105 ? 8.806 3.258 -6.276 1.00 88.88 105 CYS A CA 1
ATOM 851 C C . CYS A 1 105 ? 9.583 2.741 -5.057 1.00 88.88 105 CYS A C 1
ATOM 853 O O . CYS A 1 105 ? 10.340 3.494 -4.449 1.00 88.88 105 CYS A O 1
ATOM 855 N N . ASP A 1 106 ? 9.413 1.460 -4.713 1.00 88.12 106 ASP A N 1
ATOM 856 C CA . ASP A 1 106 ? 10.166 0.831 -3.628 1.00 88.12 106 ASP A CA 1
ATOM 857 C C . ASP A 1 106 ? 11.672 0.808 -3.909 1.00 88.12 106 ASP A C 1
ATOM 859 O O . ASP A 1 106 ? 12.474 1.173 -3.054 1.00 88.12 106 ASP A O 1
ATOM 863 N N . LYS A 1 107 ? 12.054 0.436 -5.137 1.00 87.12 107 LYS A N 1
ATOM 864 C CA . LYS A 1 107 ? 13.453 0.437 -5.588 1.00 87.12 107 LYS A CA 1
ATOM 865 C C . LYS A 1 107 ? 14.026 1.849 -5.687 1.00 87.12 107 LYS A C 1
ATOM 867 O O . LYS A 1 107 ? 15.167 2.057 -5.290 1.00 87.12 107 LYS A O 1
ATOM 872 N N . ALA A 1 108 ? 13.222 2.810 -6.140 1.00 85.94 108 ALA A N 1
ATOM 873 C CA . ALA A 1 108 ? 13.586 4.225 -6.198 1.00 85.94 108 ALA A CA 1
ATOM 874 C C . ALA A 1 108 ? 13.728 4.871 -4.804 1.00 85.94 108 ALA A C 1
ATOM 876 O O . ALA A 1 108 ? 14.113 6.034 -4.690 1.00 85.94 108 ALA A O 1
ATOM 877 N N . GLY A 1 109 ? 13.405 4.144 -3.727 1.00 83.69 109 GLY A N 1
ATOM 878 C CA . GLY A 1 109 ? 13.524 4.642 -2.363 1.00 83.69 109 GLY A CA 1
ATOM 879 C C . GLY A 1 109 ? 12.469 5.686 -2.003 1.00 83.69 109 GLY A C 1
ATOM 880 O O . GLY A 1 109 ? 12.694 6.467 -1.083 1.00 83.69 109 GLY A O 1
ATOM 881 N N . ILE A 1 110 ? 11.326 5.708 -2.700 1.00 80.50 110 ILE A N 1
ATOM 882 C CA . ILE A 1 110 ? 10.169 6.537 -2.344 1.00 80.50 110 ILE A CA 1
ATOM 883 C C . ILE A 1 110 ? 9.271 5.697 -1.421 1.00 80.50 110 ILE A C 1
ATOM 885 O O . ILE A 1 110 ? 8.505 4.852 -1.901 1.00 80.50 110 ILE A O 1
ATOM 889 N N . PRO A 1 111 ? 9.356 5.871 -0.087 1.00 74.25 111 PRO A N 1
ATOM 890 C CA . PRO A 1 111 ? 8.615 5.029 0.839 1.00 74.25 111 PRO A CA 1
ATOM 891 C C . PRO A 1 111 ? 7.106 5.319 0.789 1.00 74.25 111 PRO A C 1
ATOM 893 O O . PRO A 1 111 ? 6.672 6.436 0.520 1.00 74.25 111 PRO A O 1
ATOM 896 N N . ASN A 1 112 ? 6.310 4.311 1.161 1.00 68.56 112 ASN A N 1
ATOM 897 C CA . ASN A 1 112 ? 4.873 4.405 1.468 1.00 68.56 112 ASN A CA 1
ATOM 898 C C . ASN A 1 112 ? 3.889 4.631 0.300 1.00 68.56 112 ASN A C 1
ATOM 900 O O . ASN A 1 112 ? 2.772 5.088 0.534 1.00 68.56 112 ASN A O 1
ATOM 904 N N . GLN A 1 113 ? 4.231 4.244 -0.931 1.00 81.12 113 GLN A N 1
ATOM 905 C CA . GLN A 1 113 ? 3.265 4.222 -2.042 1.00 81.12 113 GLN A CA 1
ATOM 906 C C . GLN A 1 113 ? 2.430 2.929 -2.038 1.00 81.12 113 GLN A C 1
ATOM 908 O O . GLN A 1 113 ? 2.786 1.930 -2.671 1.00 81.12 113 GLN A O 1
ATOM 913 N N . PHE A 1 114 ? 1.324 2.949 -1.291 1.00 88.19 114 PHE A N 1
ATOM 914 C CA . PHE A 1 114 ? 0.359 1.849 -1.203 1.00 88.19 114 PHE A CA 1
ATOM 915 C C . PHE A 1 114 ? -0.924 2.161 -1.978 1.00 88.19 114 PHE A C 1
ATOM 917 O O . PHE A 1 114 ? -1.400 3.294 -1.999 1.00 88.19 114 PHE A O 1
ATOM 924 N N . PHE A 1 115 ? -1.524 1.129 -2.570 1.00 89.25 115 PHE A N 1
ATOM 925 C CA . PHE A 1 115 ? -2.740 1.235 -3.368 1.00 89.25 115 PHE A CA 1
ATOM 926 C C . PHE A 1 115 ? -3.774 0.194 -2.944 1.00 89.25 115 PHE A C 1
ATOM 928 O O . PHE A 1 115 ? -3.468 -0.979 -2.728 1.00 89.25 115 PHE A O 1
ATOM 935 N N . LYS A 1 116 ? -5.041 0.620 -2.870 1.00 88.06 116 LYS A N 1
ATOM 936 C CA . LYS A 1 116 ? -6.157 -0.242 -2.457 1.00 88.06 116 LYS A CA 1
ATOM 937 C C . LYS A 1 116 ? -6.462 -1.351 -3.462 1.00 88.06 116 LYS A C 1
ATOM 939 O O . LYS A 1 116 ? -6.665 -2.493 -3.074 1.00 88.06 116 LYS A O 1
ATOM 944 N N . ASN A 1 117 ? -6.544 -0.984 -4.738 1.00 88.94 117 ASN A N 1
ATOM 945 C CA . ASN A 1 117 ? -6.995 -1.850 -5.820 1.00 88.94 117 ASN A CA 1
ATOM 946 C C . ASN A 1 117 ? -5.939 -1.912 -6.920 1.00 88.94 117 ASN A C 1
ATOM 948 O O . ASN A 1 117 ? -5.226 -0.935 -7.153 1.00 88.94 117 ASN A O 1
ATOM 952 N N . TYR A 1 118 ? -5.945 -3.015 -7.666 1.00 86.19 118 TYR A N 1
ATOM 953 C CA . TYR A 1 118 ? -5.092 -3.196 -8.838 1.00 86.19 118 TYR A CA 1
ATOM 954 C C . TYR A 1 118 ? -5.285 -2.088 -9.885 1.00 86.19 118 TYR A C 1
ATOM 956 O O . TYR A 1 118 ? -4.312 -1.549 -10.385 1.00 86.19 118 TYR A O 1
ATOM 964 N N . THR A 1 119 ? -6.523 -1.638 -10.115 1.00 88.56 119 THR A N 1
ATOM 965 C CA . THR A 1 119 ? -6.835 -0.542 -11.055 1.00 88.56 119 THR A CA 1
ATOM 966 C C . THR A 1 119 ? -6.250 0.812 -10.644 1.00 88.56 119 THR A C 1
ATOM 968 O O . THR A 1 119 ? -5.956 1.658 -11.483 1.00 88.56 119 THR A O 1
ATOM 971 N N . SER A 1 120 ? -6.099 1.059 -9.338 1.00 89.50 120 SER A N 1
ATOM 972 C CA . SER A 1 120 ? -5.452 2.281 -8.840 1.00 89.50 120 SER A CA 1
ATOM 973 C C . SER A 1 120 ? -3.939 2.217 -9.015 1.00 89.50 120 SER A C 1
ATOM 975 O O . SER A 1 120 ? -3.316 3.240 -9.277 1.00 89.50 120 SER A O 1
ATOM 977 N N . LEU A 1 121 ? -3.374 1.018 -8.888 1.00 89.25 121 LEU A N 1
ATOM 978 C CA . LEU A 1 121 ? -1.961 0.754 -9.110 1.00 89.25 121 LEU A CA 1
ATOM 979 C C . LEU A 1 121 ? -1.605 0.802 -10.604 1.00 89.25 121 LEU A C 1
ATOM 981 O O . LEU A 1 121 ? -0.603 1.411 -10.949 1.00 89.25 121 LEU A O 1
ATOM 985 N N . GLU A 1 122 ? -2.457 0.274 -11.482 1.00 88.19 122 GLU A N 1
ATOM 986 C CA . GLU A 1 122 ? -2.337 0.401 -12.943 1.00 88.19 122 GLU A CA 1
ATOM 987 C C . GLU A 1 122 ? -2.322 1.874 -13.363 1.00 88.19 122 GLU A C 1
ATOM 989 O O . GLU A 1 122 ? -1.370 2.335 -13.979 1.00 88.19 122 GLU A O 1
ATOM 994 N N . ARG A 1 123 ? -3.288 2.666 -12.882 1.00 89.94 123 ARG A N 1
ATOM 995 C CA . ARG A 1 123 ? -3.291 4.116 -13.116 1.00 89.94 123 ARG A CA 1
ATOM 996 C C . ARG A 1 123 ? -2.026 4.800 -12.596 1.00 89.94 123 ARG A C 1
ATOM 998 O O . ARG A 1 123 ? -1.581 5.789 -13.169 1.00 89.94 123 ARG A O 1
ATOM 1005 N N . HIS A 1 124 ? -1.485 4.356 -11.466 1.00 91.44 124 HIS A N 1
ATOM 1006 C CA . HIS A 1 124 ? -0.234 4.908 -10.953 1.00 91.44 124 HIS A CA 1
ATOM 1007 C C . HIS A 1 124 ? 0.941 4.555 -11.870 1.00 91.44 124 HIS A C 1
ATOM 1009 O O . HIS A 1 124 ? 1.752 5.432 -12.162 1.00 91.44 124 HIS A O 1
ATOM 1015 N N . PHE A 1 125 ? 0.991 3.324 -12.372 1.00 90.00 125 PHE A N 1
ATOM 1016 C CA . PHE A 1 125 ? 1.983 2.920 -13.353 1.00 90.00 125 PHE A CA 1
ATOM 1017 C C . PHE A 1 125 ? 1.874 3.728 -14.650 1.00 90.00 125 PHE A C 1
ATOM 1019 O O . PHE A 1 125 ? 2.906 4.178 -15.121 1.00 90.00 125 PHE A O 1
ATOM 1026 N N . ASP A 1 126 ? 0.670 4.014 -15.156 1.00 87.50 126 ASP A N 1
ATOM 1027 C CA . ASP A 1 126 ? 0.479 4.829 -16.371 1.00 87.50 126 ASP A CA 1
ATOM 1028 C C . ASP A 1 126 ? 0.958 6.281 -16.210 1.00 87.50 126 ASP A C 1
ATOM 1030 O O . ASP A 1 126 ? 1.402 6.911 -17.166 1.00 87.50 126 ASP A O 1
ATOM 1034 N N . ASN A 1 127 ? 0.823 6.849 -15.005 1.00 88.69 127 ASN A N 1
ATOM 1035 C CA . ASN A 1 127 ? 1.108 8.267 -14.765 1.00 88.69 127 ASN A CA 1
ATOM 1036 C C . ASN A 1 127 ? 2.542 8.540 -14.303 1.00 88.69 127 ASN A C 1
ATOM 1038 O O . ASN A 1 127 ? 3.055 9.632 -14.538 1.00 88.69 127 ASN A O 1
ATOM 1042 N N . GLN A 1 128 ? 3.146 7.614 -13.556 1.00 87.38 128 GLN A N 1
ATOM 1043 C CA . GLN A 1 128 ? 4.447 7.826 -12.910 1.00 87.38 128 GLN A CA 1
ATOM 1044 C C . GLN A 1 128 ? 5.551 6.918 -13.450 1.00 87.38 128 GLN A C 1
ATOM 1046 O O . GLN A 1 128 ? 6.719 7.174 -13.165 1.00 87.38 128 GLN A O 1
ATOM 1051 N N . HIS A 1 129 ? 5.208 5.882 -14.216 1.00 90.19 129 HIS A N 1
ATOM 1052 C CA . HIS A 1 129 ? 6.158 4.898 -14.716 1.00 90.19 129 HIS A CA 1
ATOM 1053 C C . HIS A 1 129 ? 5.933 4.596 -16.201 1.00 90.19 129 HIS A C 1
ATOM 1055 O O . HIS A 1 129 ? 4.980 5.061 -16.821 1.00 90.19 129 HIS A O 1
ATOM 1061 N N . PHE A 1 130 ? 6.852 3.830 -16.788 1.00 89.94 130 PHE A N 1
ATOM 1062 C CA . PHE A 1 130 ? 6.780 3.442 -18.193 1.00 89.94 130 PHE A CA 1
ATOM 1063 C C . PHE A 1 130 ? 6.342 1.981 -18.294 1.00 89.94 130 PHE A C 1
ATOM 1065 O O . PHE A 1 130 ? 7.076 1.068 -17.911 1.00 89.94 130 PHE A O 1
ATOM 1072 N N . LEU A 1 131 ? 5.121 1.771 -18.785 1.00 90.12 131 LEU A N 1
ATOM 1073 C CA . LEU A 1 131 ? 4.509 0.460 -18.981 1.00 90.12 131 LEU A CA 1
ATOM 1074 C C . LEU A 1 131 ? 4.599 0.006 -20.435 1.00 90.12 131 LEU A C 1
ATOM 1076 O O . LEU A 1 131 ? 4.327 0.774 -21.361 1.00 90.12 131 LEU A O 1
ATOM 1080 N N . CYS A 1 132 ? 4.878 -1.280 -20.633 1.00 88.81 132 CYS A N 1
ATOM 1081 C CA . CYS A 1 132 ? 4.682 -1.907 -21.933 1.00 88.81 132 CYS A CA 1
ATOM 1082 C C . CYS A 1 132 ? 3.200 -2.274 -22.135 1.00 88.81 132 CYS A C 1
ATOM 1084 O O . CYS A 1 132 ? 2.606 -2.964 -21.306 1.00 88.81 132 CYS A O 1
ATOM 1086 N N . HIS A 1 133 ? 2.616 -1.837 -23.254 1.00 84.75 133 HIS A N 1
ATOM 1087 C CA . HIS A 1 133 ? 1.196 -2.030 -23.582 1.00 84.75 133 HIS A CA 1
ATOM 1088 C C . HIS A 1 133 ? 0.908 -3.338 -24.340 1.00 84.75 133 HIS A C 1
ATOM 1090 O O . HIS A 1 133 ? -0.233 -3.600 -24.724 1.00 84.75 133 HIS A O 1
ATOM 1096 N N . ASP A 1 134 ? 1.922 -4.174 -24.572 1.00 87.88 134 ASP A N 1
ATOM 1097 C CA . ASP A 1 134 ? 1.738 -5.429 -25.291 1.00 87.88 134 ASP A CA 1
ATOM 1098 C C . ASP A 1 134 ? 1.002 -6.471 -24.440 1.00 87.88 134 ASP A C 1
ATOM 1100 O O . ASP A 1 134 ? 1.268 -6.667 -23.252 1.00 87.88 134 ASP A O 1
ATOM 1104 N N . VAL A 1 135 ? 0.070 -7.190 -25.072 1.00 84.69 135 VAL A N 1
ATOM 1105 C CA . VAL A 1 135 ? -0.871 -8.107 -24.401 1.00 84.69 135 VAL A CA 1
ATOM 1106 C C . VAL A 1 135 ? -0.153 -9.198 -23.596 1.00 84.69 135 VAL A C 1
ATOM 1108 O O . VAL A 1 135 ? -0.612 -9.564 -22.514 1.00 84.69 135 VAL A O 1
ATOM 1111 N N . GLY A 1 136 ? 0.995 -9.680 -24.083 1.00 86.06 136 GLY A N 1
ATOM 1112 C CA . GLY A 1 136 ? 1.823 -10.658 -23.368 1.00 86.06 136 GLY A CA 1
ATOM 1113 C C . GLY A 1 136 ? 2.445 -10.093 -22.086 1.00 86.06 136 GLY A C 1
ATOM 1114 O O . GLY A 1 136 ? 2.421 -10.748 -21.044 1.00 86.06 136 GLY A O 1
ATOM 1115 N N . CYS A 1 137 ? 2.929 -8.852 -22.131 1.00 85.81 137 CYS A N 1
ATOM 1116 C CA . CYS A 1 137 ? 3.559 -8.176 -20.996 1.00 85.81 137 CYS A CA 1
ATOM 1117 C C . CYS A 1 137 ? 2.529 -7.692 -19.967 1.00 85.81 137 CYS A C 1
ATOM 1119 O O . CYS A 1 137 ? 2.796 -7.718 -18.765 1.00 85.81 137 CYS A O 1
ATOM 1121 N N . MET A 1 138 ? 1.319 -7.338 -20.406 1.00 83.31 138 MET A N 1
ATOM 1122 C CA . MET A 1 138 ? 0.214 -7.014 -19.502 1.00 83.31 138 MET A CA 1
ATOM 1123 C C . MET A 1 138 ? -0.259 -8.232 -18.698 1.00 83.31 138 MET A C 1
ATOM 1125 O O . MET A 1 138 ? -0.463 -8.139 -17.487 1.00 83.31 138 MET A O 1
ATOM 1129 N N . GLN A 1 139 ? -0.379 -9.399 -19.342 1.00 82.75 139 GLN A N 1
ATOM 1130 C CA . GLN A 1 139 ? -0.791 -10.637 -18.667 1.00 82.75 139 GLN A CA 1
ATOM 1131 C C . GLN A 1 139 ? 0.252 -11.139 -17.659 1.00 82.75 139 GLN A C 1
ATOM 1133 O O . GLN A 1 139 ? -0.109 -11.721 -16.635 1.00 82.75 139 GLN A O 1
ATOM 1138 N N . ALA A 1 140 ? 1.534 -10.846 -17.885 1.00 81.38 140 ALA A N 1
ATOM 1139 C CA . ALA A 1 140 ? 2.637 -11.177 -16.984 1.00 81.38 140 ALA A CA 1
ATOM 1140 C C . ALA A 1 140 ? 2.743 -10.252 -15.746 1.00 81.38 140 ALA A C 1
ATOM 1142 O O . ALA A 1 140 ? 3.831 -10.070 -15.205 1.00 81.38 140 ALA A O 1
ATOM 1143 N N . ARG A 1 141 ? 1.613 -9.715 -15.252 1.00 74.31 141 ARG A N 1
ATOM 1144 C CA . ARG A 1 141 ? 1.502 -8.775 -14.110 1.00 74.31 141 ARG A CA 1
ATOM 1145 C C . ARG A 1 141 ? 2.077 -7.376 -14.376 1.00 74.31 141 ARG A C 1
ATOM 1147 O O . ARG A 1 141 ? 2.528 -6.735 -13.431 1.00 74.31 141 ARG A O 1
ATOM 1154 N N . PHE A 1 142 ? 1.993 -6.922 -15.628 1.00 76.00 142 PHE A N 1
ATOM 1155 C CA . PHE A 1 142 ? 2.557 -5.671 -16.144 1.00 76.00 142 PHE A CA 1
ATOM 1156 C C . PHE A 1 142 ? 4.076 -5.559 -15.970 1.00 76.00 142 PHE A C 1
ATOM 1158 O O . PHE A 1 142 ? 4.606 -5.487 -14.862 1.00 76.00 142 PHE A O 1
ATOM 1165 N N . VAL A 1 143 ? 4.790 -5.474 -17.090 1.00 85.75 143 VAL A N 1
ATOM 1166 C CA . VAL A 1 143 ? 6.214 -5.134 -17.077 1.00 85.75 143 VAL A CA 1
ATOM 1167 C C . VAL A 1 143 ? 6.339 -3.612 -16.976 1.00 85.75 143 VAL A C 1
ATOM 1169 O O . VAL A 1 143 ? 5.969 -2.891 -17.905 1.00 85.75 143 VAL A O 1
ATOM 1172 N N . VAL A 1 144 ? 6.810 -3.139 -15.819 1.00 90.44 144 VAL A N 1
ATOM 1173 C CA . VAL A 1 144 ? 6.908 -1.714 -15.465 1.00 90.44 144 VAL A CA 1
ATOM 1174 C C . VAL A 1 144 ? 8.369 -1.314 -15.308 1.00 90.44 144 VAL A C 1
ATOM 1176 O O . VAL A 1 144 ? 9.137 -2.022 -14.654 1.00 90.44 144 VAL A O 1
ATOM 1179 N N . PHE A 1 145 ? 8.734 -0.156 -15.853 1.00 90.38 145 PHE A N 1
ATOM 1180 C CA . PHE A 1 145 ? 10.089 0.383 -15.799 1.00 90.38 145 PHE A CA 1
ATOM 1181 C C . PHE A 1 145 ? 10.147 1.772 -15.158 1.00 90.38 145 PHE A C 1
ATOM 1183 O O . PHE A 1 145 ? 9.173 2.529 -15.170 1.00 90.38 145 PHE A O 1
ATOM 1190 N N . GLU A 1 146 ? 11.314 2.108 -14.604 1.00 89.81 146 GLU A N 1
ATOM 1191 C CA . GLU A 1 146 ? 11.590 3.428 -14.024 1.00 89.81 146 GLU A CA 1
ATOM 1192 C C . GLU A 1 146 ? 11.843 4.485 -15.109 1.00 89.81 146 GLU A C 1
ATOM 1194 O O . GLU A 1 146 ? 11.402 5.624 -14.970 1.00 89.81 146 GLU A O 1
ATOM 1199 N N . SER A 1 147 ? 12.500 4.099 -16.208 1.00 90.56 147 SER A N 1
ATOM 1200 C CA . SER A 1 147 ? 12.909 4.992 -17.296 1.00 90.56 147 SER A CA 1
ATOM 1201 C C . SER A 1 147 ? 12.369 4.550 -18.658 1.00 90.56 147 SER A C 1
ATOM 1203 O O . SER A 1 147 ? 12.222 3.360 -18.939 1.00 90.56 147 SER A O 1
ATOM 1205 N N . GLU A 1 148 ? 12.151 5.518 -19.554 1.00 89.81 148 GLU A N 1
ATOM 1206 C CA . GLU A 1 148 ? 11.787 5.267 -20.954 1.00 89.81 148 GLU A CA 1
ATOM 1207 C C . GLU A 1 148 ? 12.873 4.458 -21.686 1.00 89.81 148 GLU A C 1
ATOM 1209 O O . GLU A 1 148 ? 12.576 3.660 -22.577 1.00 89.81 148 GLU A O 1
ATOM 1214 N N . LEU A 1 149 ? 14.144 4.628 -21.303 1.00 90.88 149 LEU A N 1
ATOM 1215 C CA . LEU A 1 149 ? 15.255 3.884 -21.902 1.00 90.88 149 LEU A CA 1
ATOM 1216 C C . LEU A 1 149 ? 15.130 2.377 -21.657 1.00 90.88 149 LEU A C 1
ATOM 1218 O O . LEU A 1 149 ? 15.390 1.591 -22.571 1.00 90.88 149 LEU A O 1
ATOM 1222 N N . ASP A 1 150 ? 14.686 1.992 -20.463 1.00 91.50 150 ASP A N 1
ATOM 1223 C CA . ASP A 1 150 ? 14.488 0.593 -20.086 1.00 91.50 150 ASP A CA 1
ATOM 1224 C C . ASP A 1 150 ? 13.285 -0.003 -20.820 1.00 91.50 150 ASP A C 1
ATOM 1226 O O . ASP A 1 150 ? 13.365 -1.127 -21.317 1.00 91.50 150 ASP A O 1
ATOM 1230 N N . LEU A 1 151 ? 12.211 0.778 -20.997 1.00 90.81 151 LEU A N 1
ATOM 1231 C CA . LEU A 1 151 ? 11.077 0.376 -21.830 1.00 90.81 151 LEU A CA 1
ATOM 1232 C C . LEU A 1 151 ? 11.521 0.125 -23.280 1.00 90.81 151 LEU A C 1
ATOM 1234 O O . LEU A 1 151 ? 11.276 -0.951 -23.821 1.00 90.81 151 LEU A O 1
ATOM 1238 N N . ARG A 1 152 ? 12.257 1.058 -23.897 1.00 89.31 152 ARG A N 1
ATOM 1239 C CA . ARG A 1 152 ? 12.781 0.885 -25.269 1.00 89.31 152 ARG A CA 1
ATOM 1240 C C . ARG A 1 152 ? 13.781 -0.262 -25.384 1.00 89.31 152 ARG A C 1
ATOM 1242 O O . ARG A 1 152 ? 13.996 -0.816 -26.466 1.00 89.31 152 ARG A O 1
ATOM 1249 N N . HIS A 1 153 ? 14.488 -0.578 -24.306 1.00 90.56 153 HIS A N 1
ATOM 1250 C CA . HIS A 1 153 ? 15.362 -1.741 -24.253 1.00 90.56 153 HIS A CA 1
ATOM 1251 C C . HIS A 1 153 ? 14.541 -3.035 -24.244 1.00 90.56 153 HIS A C 1
ATOM 1253 O O . HIS A 1 153 ? 14.790 -3.915 -25.069 1.00 90.56 153 HIS A O 1
ATOM 1259 N N . HIS A 1 154 ? 13.510 -3.101 -23.401 1.00 90.62 154 HIS A N 1
ATOM 1260 C CA . HIS A 1 154 ? 12.574 -4.216 -23.336 1.00 90.62 154 HIS A CA 1
ATOM 1261 C C . HIS A 1 154 ? 11.835 -4.443 -24.661 1.00 90.62 154 HIS A C 1
ATOM 1263 O O . HIS A 1 154 ? 11.801 -5.567 -25.153 1.00 90.62 154 HIS A O 1
ATOM 1269 N N . GLU A 1 155 ? 11.333 -3.388 -25.303 1.00 87.94 155 GLU A N 1
ATOM 1270 C CA . GLU A 1 155 ? 10.672 -3.473 -26.612 1.00 87.94 155 GLU A CA 1
ATOM 1271 C C . GLU A 1 155 ? 11.590 -4.033 -27.704 1.00 87.94 155 GLU A C 1
ATOM 1273 O O . GLU A 1 155 ? 11.160 -4.799 -28.568 1.00 87.94 155 GLU A O 1
ATOM 1278 N N . ARG A 1 156 ? 12.885 -3.702 -27.669 1.00 87.94 156 ARG A N 1
ATOM 1279 C CA . ARG A 1 156 ? 13.858 -4.263 -28.616 1.00 87.94 156 ARG A CA 1
ATOM 1280 C C . ARG A 1 156 ? 14.165 -5.730 -28.338 1.00 87.94 156 ARG A C 1
ATOM 1282 O O . ARG A 1 156 ? 14.322 -6.486 -29.289 1.00 87.94 156 ARG A O 1
ATOM 1289 N N . GLN A 1 157 ? 14.252 -6.126 -27.071 1.00 88.25 157 GLN A N 1
ATOM 1290 C CA . GLN A 1 157 ? 14.599 -7.496 -26.685 1.00 88.25 157 GLN A CA 1
ATOM 1291 C C . GLN A 1 157 ? 13.430 -8.474 -26.802 1.00 88.25 157 GLN A C 1
ATOM 1293 O O . GLN A 1 157 ? 13.602 -9.571 -27.321 1.00 88.25 157 GLN A O 1
ATOM 1298 N N . VAL A 1 158 ? 12.255 -8.083 -26.309 1.00 85.81 158 VAL A N 1
ATOM 1299 C CA . VAL A 1 158 ? 11.087 -8.964 -26.173 1.00 85.81 158 VAL A CA 1
ATOM 1300 C C . VAL A 1 158 ? 10.158 -8.833 -27.372 1.00 85.81 158 VAL A C 1
ATOM 1302 O O . VAL A 1 158 ? 9.685 -9.840 -27.895 1.00 85.81 158 VAL A O 1
ATOM 1305 N N . HIS A 1 159 ? 9.935 -7.606 -27.844 1.00 84.12 159 HIS A N 1
ATOM 1306 C CA . HIS A 1 159 ? 9.035 -7.336 -28.969 1.00 84.12 159 HIS A CA 1
ATOM 1307 C C . HIS A 1 159 ? 9.768 -7.203 -30.311 1.00 84.12 159 HIS A C 1
ATOM 1309 O O . HIS A 1 159 ? 9.130 -7.116 -31.356 1.00 84.12 159 HIS A O 1
ATOM 1315 N N . GLY A 1 160 ? 11.105 -7.257 -30.323 1.00 72.75 160 GLY A N 1
ATOM 1316 C CA . GLY A 1 160 ? 11.889 -7.248 -31.560 1.00 72.75 160 GLY A CA 1
ATOM 1317 C C . GLY A 1 160 ? 11.832 -5.920 -32.320 1.00 72.75 160 GLY A C 1
ATOM 1318 O O . GLY A 1 160 ? 11.941 -5.915 -33.545 1.00 72.75 160 GLY A O 1
ATOM 1319 N N . GLY A 1 161 ? 11.669 -4.795 -31.612 1.00 64.06 161 GLY A N 1
ATOM 1320 C CA . GLY A 1 161 ? 11.629 -3.465 -32.221 1.00 64.06 161 GLY A CA 1
ATOM 1321 C C . GLY A 1 161 ? 10.318 -3.209 -32.960 1.00 64.06 161 GLY A C 1
ATOM 1322 O O . GLY A 1 161 ? 10.307 -2.966 -34.163 1.00 64.06 161 GLY A O 1
ATOM 1323 N N . THR A 1 162 ? 9.205 -3.214 -32.232 1.00 55.50 162 THR A N 1
ATOM 1324 C CA . THR A 1 162 ? 7.868 -2.824 -32.707 1.00 55.50 162 THR A CA 1
ATOM 1325 C C . THR A 1 162 ? 7.709 -1.308 -32.857 1.00 55.50 162 THR A C 1
ATOM 1327 O O . THR A 1 162 ? 6.645 -0.754 -32.597 1.00 55.50 162 THR A O 1
ATOM 1330 N N . SER A 1 163 ? 8.717 -0.614 -33.402 1.00 56.03 163 SER A N 1
ATOM 1331 C CA . SER A 1 163 ? 8.354 0.539 -34.220 1.00 56.03 163 SER A CA 1
ATOM 1332 C C . SER A 1 163 ? 7.668 -0.047 -35.447 1.00 56.03 163 SER A C 1
ATOM 1334 O O . SER A 1 163 ? 8.296 -0.662 -36.310 1.00 56.03 163 SER A O 1
ATOM 1336 N N . THR A 1 164 ? 6.346 0.067 -35.476 1.00 55.03 164 THR A N 1
ATOM 1337 C CA . THR A 1 164 ? 5.482 -0.093 -36.646 1.00 55.03 164 THR A CA 1
ATOM 1338 C C . THR A 1 164 ? 5.956 0.856 -37.750 1.00 55.03 164 THR A C 1
ATOM 1340 O O . THR A 1 164 ? 5.402 1.929 -37.968 1.00 55.03 164 THR A O 1
ATOM 1343 N N . GLY A 1 165 ? 7.058 0.478 -38.386 1.00 52.56 165 GLY A N 1
ATOM 1344 C CA . GLY A 1 165 ? 7.931 1.369 -39.133 1.00 52.56 165 GLY A CA 1
ATOM 1345 C C . GLY A 1 165 ? 9.116 0.604 -39.713 1.00 52.56 165 GLY A C 1
ATOM 1346 O O . GLY A 1 165 ? 10.249 1.046 -39.621 1.00 52.56 165 GLY A O 1
ATOM 1347 N N . SER A 1 166 ? 8.841 -0.554 -40.317 1.00 53.66 166 SER A N 1
ATOM 1348 C CA . SER A 1 166 ? 9.672 -1.148 -41.367 1.00 53.66 166 SER A CA 1
ATOM 1349 C C . SER A 1 166 ? 11.174 -1.288 -41.058 1.00 53.66 166 SER A C 1
ATOM 1351 O O . SER A 1 166 ? 12.007 -0.623 -41.667 1.00 53.66 166 SER A O 1
ATOM 1353 N N . SER A 1 167 ? 11.553 -2.312 -40.288 1.00 54.94 167 SER A N 1
ATOM 1354 C CA . SER A 1 167 ? 12.925 -2.865 -40.329 1.00 54.94 167 SER A CA 1
ATOM 1355 C C . SER A 1 167 ? 13.278 -3.507 -41.684 1.00 54.94 167 SER A C 1
ATOM 1357 O O . SER A 1 167 ? 14.374 -4.030 -41.868 1.00 54.94 167 SER A O 1
ATOM 1359 N N . LYS A 1 168 ? 12.383 -3.435 -42.680 1.00 56.19 168 LYS A N 1
ATOM 1360 C CA . LYS A 1 168 ? 12.778 -3.507 -44.085 1.00 56.19 168 LYS A CA 1
ATOM 1361 C C . LYS A 1 168 ? 13.386 -2.155 -44.447 1.00 56.19 168 LYS A C 1
ATOM 1363 O O . LYS A 1 168 ? 12.732 -1.313 -45.059 1.00 56.19 168 LYS A O 1
ATOM 1368 N N . ILE A 1 169 ? 14.650 -1.955 -44.085 1.00 60.97 169 ILE A N 1
ATOM 1369 C CA . ILE A 1 169 ? 15.503 -1.081 -44.887 1.00 60.97 169 ILE A CA 1
ATOM 1370 C C . ILE A 1 169 ? 15.519 -1.748 -46.263 1.00 60.97 169 ILE A C 1
ATOM 1372 O O . ILE A 1 169 ? 16.181 -2.765 -46.465 1.00 60.97 169 ILE A O 1
ATOM 1376 N N . SER A 1 170 ? 14.676 -1.261 -47.176 1.00 55.56 170 SER A N 1
ATOM 1377 C CA . SER A 1 170 ? 14.684 -1.714 -48.559 1.00 55.56 170 SER A CA 1
ATOM 1378 C C . SER A 1 170 ? 15.973 -1.183 -49.163 1.00 55.56 170 SER A C 1
ATOM 1380 O O . SER A 1 170 ? 16.063 -0.031 -49.578 1.00 55.56 170 SER A O 1
ATOM 1382 N N . LEU A 1 171 ? 17.016 -2.006 -49.104 1.00 59.50 171 LEU A N 1
ATOM 1383 C CA . LEU A 1 171 ? 18.263 -1.753 -49.798 1.00 59.50 171 LEU A CA 1
ATOM 1384 C C . LEU A 1 171 ? 17.992 -1.955 -51.294 1.00 59.50 171 LEU A C 1
ATOM 1386 O O . LEU A 1 171 ? 18.285 -3.008 -51.858 1.00 59.50 171 LEU A O 1
ATOM 1390 N N . GLU A 1 172 ? 17.370 -0.967 -51.938 1.00 63.16 172 GLU A N 1
ATOM 1391 C CA . GLU A 1 172 ? 17.283 -0.917 -53.395 1.00 63.16 172 GLU A CA 1
ATOM 1392 C C . GLU A 1 172 ? 18.672 -0.529 -53.918 1.00 63.16 172 GLU A C 1
ATOM 1394 O O . GLU A 1 172 ? 18.990 0.635 -54.160 1.00 63.16 172 GLU A O 1
ATOM 1399 N N . PHE A 1 173 ? 19.553 -1.525 -54.029 1.00 58.53 173 PHE A N 1
ATOM 1400 C CA . PHE A 1 173 ? 20.846 -1.367 -54.677 1.00 58.53 173 PHE A CA 1
ATOM 1401 C C . PHE A 1 173 ? 20.617 -1.156 -56.176 1.00 58.53 173 PHE A C 1
ATOM 1403 O O . PHE A 1 173 ? 20.583 -2.108 -56.957 1.00 58.53 173 PHE A O 1
ATOM 1410 N N . ARG A 1 174 ? 20.464 0.101 -56.602 1.00 57.66 174 ARG A N 1
ATOM 1411 C CA . ARG A 1 174 ? 20.523 0.457 -58.023 1.00 57.66 174 ARG A CA 1
ATOM 1412 C C . ARG A 1 174 ? 21.961 0.331 -58.503 1.00 57.66 174 ARG A C 1
ATOM 1414 O O . ARG A 1 174 ? 22.712 1.300 -58.540 1.00 57.66 174 ARG A O 1
ATOM 1421 N N . TYR A 1 175 ? 22.344 -0.879 -58.895 1.00 53.88 175 TYR A N 1
ATOM 1422 C CA . TYR A 1 175 ? 23.429 -1.033 -59.850 1.00 53.88 175 TYR A CA 1
ATOM 1423 C C . TYR A 1 175 ? 22.966 -0.377 -61.148 1.00 53.88 175 TYR A C 1
ATOM 1425 O O . TYR A 1 175 ? 21.989 -0.822 -61.751 1.00 53.88 175 TYR A O 1
ATOM 1433 N N . ALA A 1 176 ? 23.638 0.697 -61.562 1.00 52.75 176 ALA A N 1
ATOM 1434 C CA . ALA A 1 176 ? 23.441 1.303 -62.870 1.00 52.75 176 ALA A CA 1
ATOM 1435 C C . ALA A 1 176 ? 23.886 0.306 -63.956 1.00 52.75 176 ALA A C 1
ATOM 1437 O O . ALA A 1 176 ? 24.994 0.357 -64.486 1.00 52.75 176 ALA A O 1
ATOM 1438 N N . GLY A 1 177 ? 23.003 -0.639 -64.272 1.00 52.12 177 GLY A N 1
ATOM 1439 C CA . GLY A 1 177 ? 23.036 -1.432 -65.485 1.00 52.12 177 GLY A CA 1
ATOM 1440 C C . GLY A 1 177 ? 22.704 -0.517 -66.651 1.00 52.12 177 GLY A C 1
ATOM 1441 O O . GLY A 1 177 ? 21.546 -0.341 -67.002 1.00 52.12 177 GLY A O 1
ATOM 1442 N N . ARG A 1 178 ? 23.750 0.116 -67.180 1.00 54.75 178 ARG A N 1
ATOM 1443 C CA . ARG A 1 178 ? 23.904 0.647 -68.538 1.00 54.75 178 ARG A CA 1
ATOM 1444 C C . ARG A 1 178 ? 22.654 0.502 -69.431 1.00 54.75 178 ARG A C 1
ATOM 1446 O O . ARG A 1 178 ? 22.561 -0.477 -70.161 1.00 54.75 178 ARG A O 1
ATOM 1453 N N . SER A 1 179 ? 21.748 1.486 -69.426 1.00 47.50 179 SER A N 1
ATOM 1454 C CA . SER A 1 179 ? 21.013 1.915 -70.630 1.00 47.50 179 SER A CA 1
ATOM 1455 C C . SER A 1 179 ? 20.158 3.173 -70.396 1.00 47.50 179 SER A C 1
ATOM 1457 O O . SER A 1 179 ? 19.313 3.205 -69.509 1.00 47.50 179 SER A O 1
ATOM 1459 N N . ASN A 1 180 ? 20.363 4.141 -71.291 1.00 45.25 180 ASN A N 1
ATOM 1460 C CA . ASN A 1 180 ? 19.532 5.280 -71.694 1.00 45.25 180 ASN A CA 1
ATOM 1461 C C . ASN A 1 180 ? 19.360 6.543 -70.819 1.00 45.25 180 ASN A C 1
ATOM 1463 O O . ASN A 1 180 ? 18.483 6.662 -69.971 1.00 45.25 180 ASN A O 1
ATOM 1467 N N . THR A 1 181 ? 20.149 7.544 -71.240 1.00 50.34 181 THR A N 1
ATOM 1468 C CA . THR A 1 181 ? 19.768 8.936 -71.556 1.00 50.34 181 THR A CA 1
ATOM 1469 C C . THR A 1 181 ? 19.243 9.813 -70.426 1.00 50.34 181 THR A C 1
ATOM 1471 O O . THR A 1 181 ? 18.076 10.197 -70.412 1.00 50.34 181 THR A O 1
ATOM 1474 N N . VAL A 1 182 ? 20.162 10.259 -69.573 1.00 46.16 182 VAL A N 1
ATOM 1475 C CA . VAL A 1 182 ? 20.125 11.618 -69.024 1.00 46.16 182 VAL A CA 1
ATOM 1476 C C . VAL A 1 182 ? 21.529 12.189 -69.192 1.00 46.16 182 VAL A C 1
ATOM 1478 O O . VAL A 1 182 ? 22.496 11.584 -68.732 1.00 46.16 182 VAL A O 1
ATOM 1481 N N . ASP A 1 183 ? 21.630 13.303 -69.915 1.00 49.72 183 ASP A N 1
ATOM 1482 C CA . ASP A 1 183 ? 22.845 14.103 -70.078 1.00 49.72 183 ASP A CA 1
ATOM 1483 C C . ASP A 1 183 ? 23.186 14.749 -68.729 1.00 49.72 183 ASP A C 1
ATOM 1485 O O . ASP A 1 183 ? 22.786 15.866 -68.411 1.00 49.72 183 ASP A O 1
ATOM 1489 N N . VAL A 1 184 ? 23.834 13.967 -67.870 1.00 50.09 184 VAL A N 1
ATOM 1490 C CA . VAL A 1 184 ? 24.572 14.462 -66.715 1.00 50.09 184 VAL A CA 1
ATOM 1491 C C . VAL A 1 184 ? 26.012 14.525 -67.196 1.00 50.09 184 VAL A C 1
ATOM 1493 O O . VAL A 1 184 ? 26.579 13.489 -67.555 1.00 50.09 184 VAL A O 1
ATOM 1496 N N . GLY A 1 185 ? 26.569 15.739 -67.273 1.00 52.97 185 GLY A N 1
ATOM 1497 C CA . GLY A 1 185 ? 27.968 15.967 -67.646 1.00 52.97 185 GLY A CA 1
ATOM 1498 C C . GLY A 1 185 ? 28.910 15.028 -66.881 1.00 52.97 185 GLY A C 1
ATOM 1499 O O . GLY A 1 185 ? 28.538 14.550 -65.807 1.00 52.97 185 GLY A O 1
ATOM 1500 N N . PRO A 1 186 ? 30.094 14.711 -67.438 1.00 53.34 186 PRO A N 1
ATOM 1501 C CA . PRO A 1 186 ? 30.926 13.614 -66.962 1.00 53.34 186 PRO A CA 1
ATOM 1502 C C . PRO A 1 186 ? 31.127 13.725 -65.453 1.00 53.34 186 PRO A C 1
ATOM 1504 O O . PRO A 1 186 ? 31.747 14.664 -64.962 1.00 53.34 186 PRO A O 1
ATOM 1507 N N . GLN A 1 187 ? 30.566 12.769 -64.714 1.00 51.09 187 GLN A N 1
ATOM 1508 C CA . GLN A 1 187 ? 30.922 12.587 -63.322 1.00 51.09 187 GLN A CA 1
ATOM 1509 C C . GLN A 1 187 ? 32.372 12.112 -63.330 1.00 51.09 187 GLN A C 1
ATOM 1511 O O . GLN A 1 187 ? 32.643 10.950 -63.637 1.00 51.09 187 GLN A O 1
ATOM 1516 N N . GLU A 1 188 ? 33.297 13.037 -63.076 1.00 53.97 188 GLU A N 1
ATOM 1517 C CA . GLU A 1 188 ? 34.702 12.726 -62.860 1.00 53.97 188 GLU A CA 1
ATOM 1518 C C . GLU A 1 188 ? 34.775 11.814 -61.638 1.00 53.97 188 GLU A C 1
ATOM 1520 O O . GLU A 1 188 ? 34.668 12.238 -60.489 1.00 53.97 188 GLU A O 1
ATOM 1525 N N . VAL A 1 189 ? 34.848 10.512 -61.904 1.00 54.09 189 VAL A N 1
ATOM 1526 C CA . VAL A 1 189 ? 35.270 9.535 -60.913 1.00 54.09 189 VAL A CA 1
ATOM 1527 C C . VAL A 1 189 ? 36.705 9.899 -60.552 1.00 54.09 189 VAL A C 1
ATOM 1529 O O . VAL A 1 189 ? 37.546 9.887 -61.455 1.00 54.09 189 VAL A O 1
ATOM 1532 N N . PRO A 1 190 ? 36.992 10.228 -59.278 1.00 55.31 190 PRO A N 1
ATOM 1533 C CA . PRO A 1 190 ? 38.343 10.553 -58.861 1.00 55.31 190 PRO A CA 1
ATOM 1534 C C . PRO A 1 190 ? 39.286 9.438 -59.310 1.00 55.31 190 PRO A C 1
ATOM 1536 O O . PRO A 1 190 ? 39.071 8.251 -59.037 1.00 55.31 190 PRO A O 1
ATOM 1539 N N . SER A 1 191 ? 40.282 9.825 -60.091 1.00 63.94 191 SER A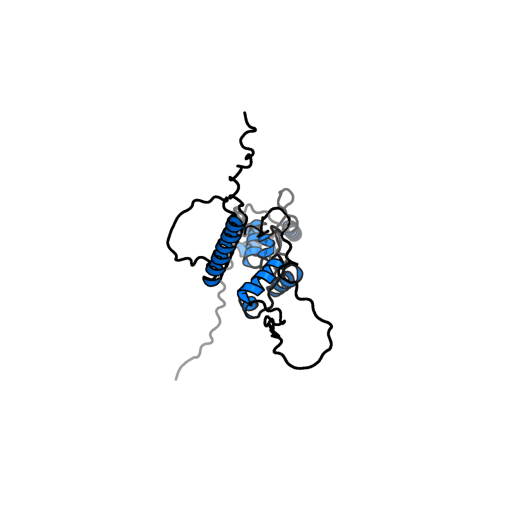 N 1
ATOM 1540 C CA . SER A 1 191 ? 41.322 8.934 -60.577 1.00 63.94 191 SER A CA 1
ATOM 1541 C C . SER A 1 191 ? 42.230 8.539 -59.407 1.00 63.94 191 SER A C 1
ATOM 1543 O O . SER A 1 191 ? 42.206 9.164 -58.348 1.00 63.94 191 SER A O 1
ATOM 1545 N N . MET A 1 192 ? 43.059 7.499 -59.554 1.00 56.00 192 MET A N 1
ATOM 1546 C CA . MET A 1 192 ? 43.979 7.095 -58.473 1.00 56.00 192 MET A CA 1
ATOM 1547 C C . MET A 1 192 ? 44.935 8.214 -58.013 1.00 56.00 192 MET A C 1
ATOM 1549 O O . MET A 1 192 ? 45.523 8.078 -56.945 1.00 56.00 192 MET A O 1
ATOM 1553 N N . SER A 1 193 ? 45.088 9.293 -58.786 1.00 54.38 193 SER A N 1
ATOM 1554 C CA . SER A 1 193 ? 45.856 10.486 -58.413 1.00 54.38 193 SER A CA 1
ATOM 1555 C C . SER A 1 193 ? 45.097 11.481 -57.532 1.00 54.38 193 SER A C 1
ATOM 1557 O O . SER A 1 193 ? 45.739 12.287 -56.881 1.00 54.38 193 SER A O 1
ATOM 1559 N N . ASP A 1 194 ? 43.766 11.414 -57.452 1.00 55.03 194 ASP A N 1
ATOM 1560 C CA . ASP A 1 194 ? 42.967 12.304 -56.587 1.00 55.03 194 ASP A CA 1
ATOM 1561 C C . ASP A 1 194 ? 42.896 11.799 -55.135 1.00 55.03 194 ASP A C 1
ATOM 1563 O O . ASP A 1 194 ? 42.454 12.502 -54.227 1.00 55.03 194 ASP A O 1
ATOM 1567 N N . PHE A 1 195 ? 43.376 10.575 -54.898 1.00 53.62 195 PHE A N 1
ATOM 1568 C CA . PHE A 1 195 ? 43.711 10.060 -53.573 1.00 53.62 195 PHE A CA 1
ATOM 1569 C C . PHE A 1 195 ? 45.157 10.427 -53.224 1.00 53.62 195 PHE A C 1
ATOM 1571 O O . PHE A 1 195 ? 45.964 9.549 -52.911 1.00 53.62 195 PHE A O 1
ATOM 1578 N N . ASP A 1 196 ? 45.497 11.715 -53.306 1.00 52.38 196 ASP A N 1
ATOM 1579 C CA . ASP A 1 196 ? 46.782 12.219 -52.831 1.00 52.38 196 ASP A CA 1
ATOM 1580 C C . ASP A 1 196 ? 46.896 11.928 -51.328 1.00 52.38 196 ASP A C 1
ATOM 1582 O O . ASP A 1 196 ? 46.311 12.583 -50.462 1.00 52.38 196 ASP A O 1
ATOM 1586 N N . TYR A 1 197 ? 47.627 10.856 -51.029 1.00 53.31 197 TYR A N 1
ATOM 1587 C CA . TYR A 1 197 ? 48.066 10.498 -49.696 1.00 53.31 197 TYR A CA 1
ATOM 1588 C C . TYR A 1 197 ? 48.829 11.690 -49.116 1.00 53.31 197 TYR A C 1
ATOM 1590 O O . TYR A 1 197 ? 49.859 12.094 -49.655 1.00 53.31 197 TYR A O 1
ATOM 1598 N N . SER A 1 198 ? 48.332 12.240 -48.006 1.00 45.94 198 SER A N 1
ATOM 1599 C CA . SER A 1 198 ? 49.065 13.238 -47.229 1.00 45.94 198 SER A CA 1
ATOM 1600 C C . SER A 1 198 ? 50.479 12.735 -46.908 1.00 45.94 198 SER A C 1
ATOM 1602 O O . SER A 1 198 ? 50.707 11.537 -46.716 1.00 45.94 198 SER A O 1
ATOM 1604 N N . LEU A 1 199 ? 51.408 13.685 -46.865 1.00 45.66 199 LEU A N 1
ATOM 1605 C CA . LEU A 1 199 ? 52.851 13.581 -47.102 1.00 45.66 199 LEU A CA 1
ATOM 1606 C C . LEU A 1 199 ? 53.676 12.683 -46.150 1.00 45.66 199 LEU A C 1
ATOM 1608 O O . LEU A 1 199 ? 54.896 12.666 -46.264 1.00 45.66 199 LEU A O 1
ATOM 1612 N N . ASP A 1 200 ? 53.054 11.898 -45.271 1.00 53.59 200 ASP A N 1
ATOM 1613 C CA . ASP A 1 200 ? 53.754 11.131 -44.227 1.00 53.59 200 ASP A CA 1
ATOM 1614 C C . ASP A 1 200 ? 53.604 9.604 -44.359 1.00 53.59 200 ASP A C 1
ATOM 1616 O O . ASP A 1 200 ? 54.079 8.847 -43.514 1.00 53.59 200 ASP A O 1
ATOM 1620 N N . GLY A 1 201 ? 52.943 9.104 -45.412 1.00 55.28 201 GLY A N 1
ATOM 1621 C CA . GLY A 1 201 ? 52.865 7.658 -45.676 1.00 55.28 201 GLY A CA 1
ATOM 1622 C C . GLY A 1 201 ? 52.080 6.846 -44.634 1.00 55.28 201 GLY A C 1
ATOM 1623 O O . GLY A 1 201 ? 52.131 5.616 -44.647 1.00 55.28 201 GLY A O 1
ATOM 1624 N N . GLN A 1 202 ? 51.318 7.503 -43.760 1.00 50.91 202 GLN A N 1
ATOM 1625 C CA . GLN A 1 202 ? 50.404 6.847 -42.830 1.00 50.91 202 GLN A CA 1
ATOM 1626 C C . GLN A 1 202 ? 49.012 6.763 -43.462 1.00 50.91 202 GLN A C 1
ATOM 1628 O O . GLN A 1 202 ? 48.333 7.768 -43.663 1.00 50.91 202 GLN A O 1
ATOM 1633 N N . ALA A 1 203 ? 48.564 5.550 -43.786 1.00 48.53 203 ALA A N 1
ATOM 1634 C CA . ALA A 1 203 ? 47.151 5.323 -44.055 1.00 48.53 203 ALA A CA 1
ATOM 1635 C C . ALA A 1 203 ? 46.384 5.538 -42.741 1.00 48.53 203 ALA A C 1
ATOM 1637 O O . ALA A 1 203 ? 46.599 4.792 -41.787 1.00 48.53 203 ALA A O 1
ATOM 1638 N N . PHE A 1 204 ? 45.504 6.542 -42.679 1.00 48.94 204 PHE A N 1
ATOM 1639 C CA . PHE A 1 204 ? 44.617 6.739 -41.532 1.00 48.94 204 PHE A CA 1
ATOM 1640 C C . PHE A 1 204 ? 43.568 5.621 -41.514 1.00 48.94 204 PHE A C 1
ATOM 1642 O O . PHE A 1 204 ? 42.486 5.727 -42.089 1.00 48.94 204 PHE A O 1
ATOM 1649 N N . VAL A 1 205 ? 43.927 4.507 -40.887 1.00 51.97 205 VAL A N 1
ATOM 1650 C CA . VAL A 1 205 ? 42.992 3.488 -40.424 1.00 51.97 205 VAL A CA 1
ATOM 1651 C C . VAL A 1 205 ? 42.911 3.708 -38.918 1.00 51.97 205 VAL A C 1
ATOM 1653 O O . VAL A 1 205 ? 43.906 3.450 -38.247 1.00 51.97 205 VAL A O 1
ATOM 1656 N N . PRO A 1 206 ? 41.797 4.232 -38.375 1.00 46.28 206 PRO A N 1
ATOM 1657 C CA . PRO A 1 206 ? 41.621 4.286 -36.934 1.00 46.28 206 PRO A CA 1
ATOM 1658 C C . PRO A 1 206 ? 41.831 2.885 -36.372 1.00 46.28 206 PRO A C 1
ATOM 1660 O O . PRO A 1 206 ? 41.233 1.926 -36.875 1.00 46.28 206 PRO A O 1
ATOM 1663 N N . ASP A 1 207 ? 42.671 2.769 -35.348 1.00 50.78 207 ASP A N 1
ATOM 1664 C CA . ASP A 1 207 ? 42.750 1.541 -34.577 1.00 50.78 207 ASP A CA 1
ATOM 1665 C C . ASP A 1 207 ? 41.342 1.235 -34.068 1.00 50.78 207 ASP A C 1
ATOM 1667 O O . ASP A 1 207 ? 40.717 2.037 -33.369 1.00 50.78 207 ASP A O 1
ATOM 1671 N N . ASN A 1 208 ? 40.807 0.078 -34.455 1.00 47.28 208 ASN A N 1
ATOM 1672 C CA . ASN A 1 208 ? 39.674 -0.474 -33.740 1.00 47.28 208 ASN A CA 1
ATOM 1673 C C . ASN A 1 208 ? 40.158 -0.651 -32.298 1.00 47.28 208 ASN A C 1
ATOM 1675 O O . ASN A 1 208 ? 41.067 -1.446 -32.077 1.00 47.28 208 ASN A O 1
ATOM 1679 N N . LEU A 1 209 ? 39.620 0.111 -31.344 1.00 43.72 209 LEU A N 1
ATOM 1680 C CA . LEU A 1 209 ? 39.857 -0.146 -29.928 1.00 43.72 209 LEU A CA 1
ATOM 1681 C C . LEU A 1 209 ? 39.167 -1.465 -29.563 1.00 43.72 209 LEU A C 1
ATOM 1683 O O . LEU A 1 209 ? 37.939 -1.544 -29.630 1.00 43.72 209 LEU A O 1
ATOM 1687 N N . PRO A 1 210 ? 39.911 -2.439 -29.024 1.00 49.22 210 PRO A N 1
ATOM 1688 C CA . PRO A 1 210 ? 39.359 -3.219 -27.937 1.00 49.22 210 PRO A CA 1
ATOM 1689 C C . PRO A 1 210 ? 40.299 -3.137 -26.737 1.00 49.22 210 PRO A C 1
ATOM 1691 O O . PRO A 1 210 ? 41.448 -3.543 -26.825 1.00 49.22 210 PRO A O 1
ATOM 1694 N N . GLN A 1 211 ? 39.798 -2.616 -25.616 1.00 38.88 211 GLN A N 1
ATOM 1695 C CA . GLN A 1 211 ? 39.873 -3.265 -24.297 1.00 38.88 211 GLN A CA 1
ATOM 1696 C C . GLN A 1 211 ? 39.486 -2.288 -23.189 1.00 38.88 211 GLN A C 1
ATOM 1698 O O . GLN A 1 211 ? 40.313 -1.647 -22.550 1.00 38.88 211 GLN A O 1
ATOM 1703 N N . SER A 1 212 ? 38.193 -2.267 -22.875 1.00 42.44 212 SER A N 1
ATOM 1704 C CA . SER A 1 212 ? 37.779 -2.153 -21.481 1.00 42.44 212 SER A CA 1
ATOM 1705 C C . SER A 1 212 ? 38.059 -3.499 -20.801 1.00 42.44 212 SER A C 1
ATOM 1707 O O . SER A 1 212 ? 37.201 -4.378 -20.772 1.00 42.44 212 SER A O 1
ATOM 1709 N N . ALA A 1 213 ? 39.277 -3.683 -20.299 1.00 40.91 213 ALA A N 1
ATOM 1710 C CA . ALA A 1 213 ? 39.624 -4.801 -19.428 1.00 40.91 213 ALA A CA 1
ATOM 1711 C C . ALA A 1 213 ? 40.463 -4.291 -18.252 1.00 40.91 213 ALA A C 1
ATOM 1713 O O . ALA A 1 213 ? 41.681 -4.426 -18.228 1.00 40.91 213 ALA A O 1
ATOM 1714 N N . ALA A 1 214 ? 39.778 -3.676 -17.287 1.00 41.00 214 ALA A N 1
ATOM 1715 C CA . ALA A 1 214 ? 40.226 -3.566 -15.902 1.00 41.00 214 ALA A CA 1
ATOM 1716 C C . ALA A 1 214 ? 39.017 -3.269 -14.996 1.00 41.00 214 ALA A C 1
ATOM 1718 O O . ALA A 1 214 ? 38.849 -2.157 -14.501 1.00 41.00 214 ALA A O 1
ATOM 1719 N N . PHE A 1 215 ? 38.153 -4.263 -14.784 1.00 28.39 215 PHE A N 1
ATOM 1720 C CA . PHE A 1 215 ? 37.344 -4.311 -13.568 1.00 28.39 215 PHE A CA 1
ATOM 1721 C C . PHE A 1 215 ? 37.412 -5.720 -12.983 1.00 28.39 215 PHE A C 1
ATOM 1723 O O . PHE A 1 215 ? 37.141 -6.708 -13.659 1.00 28.39 215 PHE A O 1
ATOM 1730 N N . ASN A 1 216 ? 37.855 -5.775 -11.733 1.00 40.56 216 ASN A N 1
ATOM 1731 C CA . ASN A 1 216 ? 38.082 -6.979 -10.951 1.00 40.56 216 ASN A CA 1
ATOM 1732 C C . ASN A 1 216 ? 36.772 -7.736 -10.704 1.00 40.56 216 ASN A C 1
ATOM 1734 O O . ASN A 1 216 ? 35.772 -7.126 -10.328 1.00 40.56 216 ASN A O 1
ATOM 1738 N N . SER A 1 217 ? 36.792 -9.063 -10.799 1.00 36.34 217 SER A N 1
ATOM 1739 C CA . SER A 1 217 ? 36.121 -9.936 -9.822 1.00 36.34 217 SER A CA 1
ATOM 1740 C C . SER A 1 217 ? 36.515 -11.391 -10.043 1.00 36.34 217 SER A C 1
ATOM 1742 O O . SER A 1 217 ? 36.116 -12.053 -10.994 1.00 36.34 217 SER A O 1
ATOM 1744 N N . GLU A 1 218 ? 37.310 -11.873 -9.102 1.00 34.62 218 GLU A N 1
ATOM 1745 C CA . GLU A 1 218 ? 37.479 -13.277 -8.782 1.00 34.62 218 GLU A CA 1
ATOM 1746 C C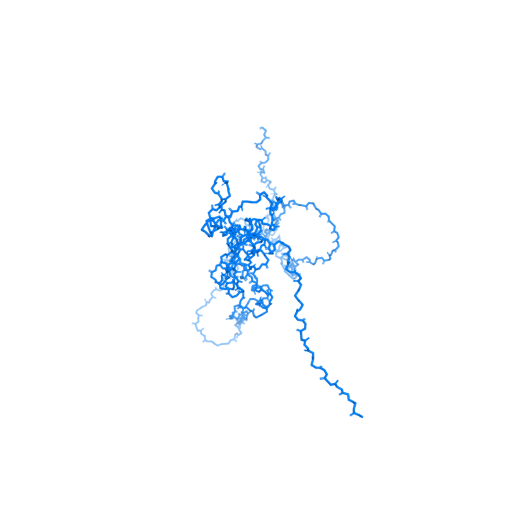 . GLU A 1 218 ? 36.204 -13.756 -8.066 1.00 34.62 218 GLU A C 1
ATOM 1748 O O . GLU A 1 218 ? 35.867 -13.239 -7.002 1.00 34.62 218 GLU A O 1
ATOM 1753 N N . ALA A 1 219 ? 35.490 -14.729 -8.633 1.00 32.94 219 ALA A N 1
ATOM 1754 C CA . ALA A 1 219 ? 34.613 -15.657 -7.911 1.00 32.94 219 ALA A CA 1
ATOM 1755 C C . ALA A 1 219 ? 34.229 -16.803 -8.856 1.00 32.94 219 ALA A C 1
ATOM 1757 O O . ALA A 1 219 ? 33.824 -16.574 -9.991 1.00 32.94 219 ALA A O 1
ATOM 1758 N N . GLY A 1 220 ? 34.443 -18.037 -8.404 1.00 29.48 220 GLY A N 1
ATOM 1759 C CA . GLY A 1 220 ? 34.488 -19.227 -9.245 1.00 29.48 220 GLY A CA 1
ATOM 1760 C C . GLY A 1 220 ? 33.147 -19.838 -9.657 1.00 29.48 220 GLY A C 1
ATOM 1761 O O . GLY A 1 220 ? 32.096 -19.507 -9.122 1.00 29.48 220 GLY A O 1
ATOM 1762 N N . GLY A 1 221 ? 33.260 -20.855 -10.517 1.00 30.56 221 GLY A N 1
ATOM 1763 C CA . GLY A 1 221 ? 32.390 -22.033 -10.496 1.00 30.56 221 GLY A CA 1
ATOM 1764 C C . GLY A 1 221 ? 31.533 -22.274 -11.742 1.00 30.56 221 GLY A C 1
ATOM 1765 O O . GLY A 1 221 ? 30.527 -21.608 -11.922 1.00 30.56 221 GLY A O 1
ATOM 1766 N N . ALA A 1 222 ? 31.898 -23.337 -12.468 1.00 33.69 222 ALA A N 1
ATOM 1767 C CA . ALA A 1 222 ? 31.062 -24.201 -13.313 1.00 33.69 222 ALA A CA 1
ATOM 1768 C C . ALA A 1 222 ? 30.579 -23.699 -14.698 1.00 33.69 222 ALA A C 1
ATOM 1770 O O . ALA A 1 222 ? 29.653 -22.912 -14.820 1.00 33.69 222 ALA A O 1
ATOM 1771 N N . GLU A 1 223 ? 31.220 -24.270 -15.727 1.00 44.94 223 GLU A N 1
ATOM 1772 C CA . GLU A 1 223 ? 30.612 -24.983 -16.869 1.00 44.94 223 GLU A CA 1
ATOM 1773 C C . GLU A 1 223 ? 29.431 -24.330 -17.619 1.00 44.94 223 GLU A C 1
ATOM 1775 O O . GLU A 1 223 ? 28.283 -24.656 -17.347 1.00 44.94 223 GLU A O 1
ATOM 1780 N N . GLU A 1 224 ? 29.711 -23.546 -18.672 1.00 36.31 224 GLU A N 1
ATOM 1781 C CA . GLU A 1 224 ? 28.825 -23.468 -19.849 1.00 36.31 224 GLU A CA 1
ATOM 1782 C C . GLU A 1 224 ? 29.570 -22.949 -21.097 1.00 36.31 224 GLU A C 1
ATOM 1784 O O . GLU A 1 224 ? 30.373 -22.017 -21.026 1.00 36.31 224 GLU A O 1
ATOM 1789 N N . GLU A 1 225 ? 29.334 -23.588 -22.246 1.00 47.91 225 GLU A N 1
ATOM 1790 C CA . GLU A 1 225 ? 29.874 -23.213 -23.557 1.00 47.91 225 GLU A CA 1
ATOM 1791 C C . GLU A 1 225 ? 29.305 -21.854 -24.006 1.00 47.91 225 GLU A C 1
ATOM 1793 O O . GLU A 1 225 ? 28.142 -21.755 -24.395 1.00 47.91 225 GLU A O 1
ATOM 1798 N N . VAL A 1 226 ? 30.121 -20.796 -23.994 1.00 36.59 226 VAL A N 1
ATOM 1799 C CA . VAL A 1 226 ? 29.728 -19.471 -24.501 1.00 36.59 226 VAL A CA 1
ATOM 1800 C C . VAL A 1 226 ? 30.426 -19.210 -25.833 1.00 36.59 226 VAL A C 1
ATOM 1802 O O . VAL A 1 226 ? 31.643 -19.057 -25.906 1.00 36.59 226 VAL A O 1
ATOM 1805 N N . ALA A 1 227 ? 29.632 -19.174 -26.902 1.00 44.16 227 ALA A N 1
ATOM 1806 C CA . ALA A 1 227 ? 30.052 -18.758 -28.231 1.00 44.16 227 ALA A CA 1
ATOM 1807 C C . ALA A 1 227 ? 30.518 -17.289 -28.221 1.00 44.16 227 ALA A C 1
ATOM 1809 O O . ALA A 1 227 ? 29.741 -16.385 -27.914 1.00 44.16 227 ALA A O 1
ATOM 1810 N N . ASP A 1 228 ? 31.780 -17.064 -28.586 1.00 39.38 228 ASP A N 1
ATOM 1811 C CA . ASP A 1 228 ? 32.416 -15.745 -28.642 1.00 39.38 228 ASP A CA 1
ATOM 1812 C C . ASP A 1 228 ? 31.807 -14.859 -29.755 1.00 39.38 228 ASP A C 1
ATOM 1814 O O . ASP A 1 228 ? 31.888 -15.207 -30.944 1.00 39.38 228 ASP A O 1
ATOM 1818 N N . PRO A 1 229 ? 31.219 -13.689 -29.437 1.00 53.59 229 PRO A N 1
ATOM 1819 C CA . PRO A 1 229 ? 30.588 -12.827 -30.421 1.00 53.59 229 PRO A CA 1
ATOM 1820 C C . PRO A 1 229 ? 31.579 -11.767 -30.905 1.00 53.59 229 PRO A C 1
ATOM 1822 O O . PRO A 1 229 ? 31.567 -10.644 -30.417 1.00 53.59 229 PRO A O 1
ATOM 1825 N N . THR A 1 230 ? 32.451 -12.109 -31.858 1.00 63.47 230 THR A N 1
ATOM 1826 C CA . THR A 1 230 ? 33.029 -11.185 -32.875 1.00 63.47 230 THR A CA 1
ATOM 1827 C C . THR A 1 230 ? 34.016 -11.914 -33.796 1.00 63.47 230 THR A C 1
ATOM 1829 O O . THR A 1 230 ? 35.141 -11.486 -34.044 1.00 63.47 230 THR A O 1
ATOM 1832 N N . THR A 1 231 ? 33.600 -13.034 -34.382 1.00 63.94 231 THR A N 1
ATOM 1833 C CA . THR A 1 231 ? 34.339 -13.623 -35.506 1.00 63.94 231 THR A CA 1
ATOM 1834 C C . THR A 1 231 ? 34.087 -12.778 -36.758 1.00 63.94 231 THR A C 1
ATOM 1836 O O . THR A 1 231 ? 33.095 -12.944 -37.466 1.00 63.94 231 THR A O 1
ATOM 1839 N N . LEU A 1 232 ? 34.969 -11.808 -37.022 1.00 66.06 232 LEU A N 1
ATOM 1840 C CA . LEU A 1 232 ? 34.967 -11.059 -38.281 1.00 66.06 232 LEU A CA 1
ATOM 1841 C C . LEU A 1 232 ? 35.031 -12.039 -39.465 1.00 66.06 232 LEU A C 1
ATOM 1843 O O . LEU A 1 232 ? 35.794 -13.004 -39.450 1.00 66.06 232 LEU A O 1
ATOM 1847 N N . HIS A 1 233 ? 34.228 -11.783 -40.501 1.00 77.19 233 HIS A N 1
ATOM 1848 C CA . HIS A 1 233 ? 34.086 -12.682 -41.647 1.00 77.19 233 HIS A CA 1
ATOM 1849 C C . HIS A 1 233 ? 35.453 -12.997 -42.300 1.00 77.19 233 HIS A C 1
ATOM 1851 O O . HIS A 1 233 ? 36.218 -12.066 -42.579 1.00 77.19 233 HIS A O 1
ATOM 1857 N N . PRO A 1 234 ? 35.765 -14.265 -42.633 1.00 79.00 234 PRO A N 1
ATOM 1858 C CA . PRO A 1 234 ? 37.097 -14.681 -43.096 1.00 79.00 234 PRO A CA 1
ATOM 1859 C C . PRO A 1 234 ? 37.585 -13.931 -44.347 1.00 79.00 234 PRO A C 1
ATOM 1861 O O . PRO A 1 234 ? 38.768 -13.618 -44.468 1.00 79.00 234 PRO A O 1
ATOM 1864 N N . LEU A 1 235 ? 36.674 -13.543 -45.248 1.00 79.62 235 LEU A N 1
ATOM 1865 C CA . LEU A 1 235 ? 37.025 -12.736 -46.428 1.00 79.62 235 LEU A CA 1
ATOM 1866 C C . LEU A 1 235 ? 37.502 -11.315 -46.081 1.00 79.62 235 LEU A C 1
ATOM 1868 O O . LEU A 1 235 ? 38.301 -10.736 -46.817 1.00 79.62 235 LEU A O 1
ATOM 1872 N N . HIS A 1 236 ? 37.031 -10.738 -44.973 1.00 74.62 236 HIS A N 1
ATOM 1873 C CA . HIS A 1 236 ? 37.459 -9.411 -44.529 1.00 74.62 236 HIS A CA 1
ATOM 1874 C C . HIS A 1 236 ? 38.897 -9.449 -43.993 1.00 74.62 236 HIS A C 1
ATOM 1876 O O . HIS A 1 236 ? 39.715 -8.593 -44.338 1.00 74.62 236 HIS A O 1
ATOM 1882 N N . LEU A 1 237 ? 39.237 -10.491 -43.230 1.00 79.81 237 LEU A N 1
ATOM 1883 C CA . LEU A 1 237 ? 40.603 -10.753 -42.764 1.00 79.81 237 LEU A CA 1
ATOM 1884 C C . LEU A 1 237 ? 41.564 -10.972 -43.941 1.00 79.81 237 LEU A C 1
ATOM 1886 O O . LEU A 1 237 ? 42.661 -10.417 -43.973 1.00 79.81 237 LEU A O 1
ATOM 1890 N N . GLN A 1 238 ? 41.126 -11.714 -44.959 1.00 85.00 238 GLN A N 1
ATOM 1891 C CA . GLN A 1 238 ? 41.931 -11.946 -46.155 1.00 85.00 238 GLN A CA 1
ATOM 1892 C C . GLN A 1 238 ? 42.170 -10.652 -46.950 1.00 85.00 238 GLN A C 1
ATOM 1894 O O . GLN A 1 238 ? 43.296 -10.372 -47.364 1.00 85.00 238 GLN A O 1
ATOM 1899 N N . ARG A 1 239 ? 41.131 -9.826 -47.132 1.00 78.69 239 ARG A N 1
ATOM 1900 C CA . ARG A 1 239 ? 41.234 -8.553 -47.862 1.00 78.69 239 ARG A CA 1
ATOM 1901 C C . ARG A 1 239 ? 42.111 -7.532 -47.134 1.00 78.69 239 ARG A C 1
ATOM 1903 O O . ARG A 1 239 ? 42.908 -6.851 -47.775 1.00 78.69 239 ARG A O 1
ATOM 1910 N N . THR A 1 240 ? 42.003 -7.437 -45.811 1.00 73.75 240 THR A N 1
ATOM 1911 C CA . THR A 1 240 ? 42.855 -6.542 -45.008 1.00 73.75 240 THR A CA 1
ATOM 1912 C C . THR A 1 240 ? 44.318 -6.989 -45.024 1.00 73.75 240 THR A C 1
ATOM 1914 O O . THR A 1 240 ? 45.206 -6.152 -45.185 1.00 73.75 240 THR A O 1
ATOM 1917 N N . ALA A 1 241 ? 44.587 -8.297 -44.965 1.00 83.94 241 ALA A N 1
ATOM 1918 C CA . ALA A 1 241 ? 45.938 -8.834 -45.127 1.00 83.94 241 ALA A CA 1
ATOM 1919 C C . ALA A 1 241 ? 46.537 -8.504 -46.508 1.00 83.94 241 ALA A C 1
ATOM 1921 O O . ALA A 1 241 ? 47.690 -8.077 -46.594 1.00 83.94 241 ALA A O 1
ATOM 1922 N N . GLN A 1 242 ? 45.746 -8.623 -47.579 1.00 88.38 242 GLN A N 1
ATOM 1923 C CA . GLN A 1 242 ? 46.188 -8.311 -48.941 1.00 88.38 242 GLN A CA 1
ATOM 1924 C C . GLN A 1 242 ? 46.551 -6.826 -49.115 1.00 88.38 242 GLN A C 1
ATOM 1926 O O . GLN A 1 242 ? 47.554 -6.501 -49.752 1.00 88.38 242 GLN A O 1
ATOM 1931 N N . LEU A 1 243 ? 45.771 -5.915 -48.524 1.00 81.06 243 LEU A N 1
ATOM 1932 C CA . LEU A 1 243 ? 46.057 -4.478 -48.573 1.00 81.06 243 LEU A CA 1
ATOM 1933 C C . LEU A 1 243 ? 47.349 -4.121 -47.826 1.00 81.06 243 LEU A C 1
ATOM 1935 O O . LEU A 1 243 ? 48.137 -3.329 -48.339 1.00 81.06 243 LEU A O 1
ATOM 1939 N N . ARG A 1 244 ? 47.620 -4.754 -46.674 1.00 80.38 244 ARG A N 1
ATOM 1940 C CA . ARG A 1 244 ? 48.892 -4.574 -45.947 1.00 80.38 244 ARG A CA 1
ATOM 1941 C C . ARG A 1 244 ? 50.094 -5.044 -46.761 1.00 80.38 244 ARG A C 1
ATOM 1943 O O . ARG A 1 244 ? 51.102 -4.347 -46.809 1.00 80.38 244 ARG A O 1
ATOM 1950 N N . GLN A 1 245 ? 49.983 -6.190 -47.433 1.00 81.62 245 GLN A N 1
ATOM 1951 C CA . GLN A 1 245 ? 51.049 -6.689 -48.308 1.00 81.62 245 GLN A CA 1
ATOM 1952 C C . GLN A 1 245 ? 51.324 -5.725 -49.466 1.00 81.62 245 GLN A C 1
ATOM 1954 O O . GLN A 1 245 ? 52.481 -5.432 -49.758 1.00 81.62 245 GLN A O 1
ATOM 1959 N N . ARG A 1 246 ? 50.272 -5.180 -50.088 1.00 83.00 246 ARG A N 1
ATOM 1960 C CA . ARG A 1 246 ? 50.411 -4.212 -51.182 1.00 83.00 246 ARG A CA 1
ATOM 1961 C C . ARG A 1 246 ? 51.034 -2.896 -50.711 1.00 83.00 246 ARG A C 1
ATOM 1963 O O . ARG A 1 246 ? 51.894 -2.359 -51.397 1.00 83.00 246 ARG A O 1
ATOM 1970 N N . ALA A 1 247 ? 50.654 -2.408 -49.531 1.00 74.25 247 ALA A N 1
ATOM 1971 C CA . ALA A 1 247 ? 51.270 -1.227 -48.928 1.00 74.25 247 ALA A CA 1
ATOM 1972 C C . ALA A 1 247 ? 52.766 -1.448 -48.634 1.00 74.25 247 ALA A C 1
ATOM 1974 O O . ALA A 1 247 ? 53.585 -0.585 -48.941 1.00 74.25 247 ALA A O 1
ATOM 1975 N N . ALA A 1 248 ? 53.138 -2.627 -48.122 1.00 75.31 248 ALA A N 1
ATOM 1976 C CA . ALA A 1 248 ? 54.535 -2.988 -47.882 1.00 75.31 248 ALA A CA 1
ATOM 1977 C C . ALA A 1 248 ? 55.358 -3.074 -49.182 1.00 75.31 248 ALA A C 1
ATOM 1979 O O . ALA A 1 248 ? 56.502 -2.628 -49.212 1.00 75.31 248 ALA A O 1
ATOM 1980 N N . GLN A 1 249 ? 54.773 -3.594 -50.268 1.00 79.00 249 GLN A N 1
ATOM 1981 C CA . GLN A 1 249 ? 55.413 -3.610 -51.590 1.00 79.00 249 GLN A CA 1
ATOM 1982 C C . GLN A 1 249 ? 55.679 -2.193 -52.105 1.00 79.00 249 GLN A C 1
ATOM 1984 O O . GLN A 1 249 ? 56.801 -1.896 -52.502 1.00 79.00 249 GLN A O 1
ATOM 1989 N N . VAL A 1 250 ? 54.691 -1.297 -52.016 1.00 76.38 250 VAL A N 1
ATOM 1990 C CA . VAL A 1 250 ? 54.843 0.107 -52.435 1.00 76.38 250 VAL A CA 1
ATOM 1991 C C . VAL A 1 250 ? 55.903 0.833 -51.598 1.00 76.38 250 VAL A C 1
ATOM 1993 O O . VAL A 1 250 ? 56.680 1.618 -52.140 1.00 76.38 250 VAL A O 1
ATOM 1996 N N . ALA A 1 251 ? 55.980 0.556 -50.292 1.00 69.44 251 ALA A N 1
ATOM 1997 C CA . ALA A 1 251 ? 57.032 1.097 -49.431 1.00 69.44 251 ALA A CA 1
ATOM 1998 C C . ALA A 1 251 ? 58.431 0.619 -49.865 1.00 69.44 251 ALA A C 1
ATOM 2000 O O . ALA A 1 251 ? 59.360 1.425 -49.951 1.00 69.44 251 ALA A O 1
ATOM 2001 N N . HIS A 1 252 ? 58.564 -0.665 -50.215 1.00 73.06 252 HIS A N 1
ATOM 2002 C CA . HIS A 1 252 ? 59.820 -1.245 -50.689 1.00 73.06 252 HIS A CA 1
ATOM 2003 C C . HIS A 1 252 ? 60.231 -0.709 -52.072 1.00 73.06 252 HIS A C 1
ATOM 2005 O O . HIS A 1 252 ? 61.405 -0.419 -52.294 1.00 73.06 252 HIS A O 1
ATOM 2011 N N . GLU A 1 253 ? 59.286 -0.544 -53.001 1.00 69.75 253 GLU A N 1
ATOM 2012 C CA . GLU A 1 253 ? 59.532 0.044 -54.329 1.00 69.75 253 GLU A CA 1
ATOM 2013 C C . GLU A 1 253 ? 60.003 1.499 -54.239 1.00 69.75 253 GLU A C 1
ATOM 2015 O O . GLU A 1 253 ? 60.821 1.945 -55.041 1.00 69.75 253 GLU A O 1
ATOM 2020 N N . ARG A 1 254 ? 59.514 2.236 -53.238 1.00 69.69 254 ARG A N 1
ATOM 2021 C CA . ARG A 1 254 ? 59.863 3.640 -52.996 1.00 69.69 254 ARG A CA 1
ATOM 2022 C C . ARG A 1 254 ? 61.082 3.829 -52.084 1.00 69.69 254 ARG A C 1
ATOM 2024 O O . ARG A 1 254 ? 61.409 4.965 -51.757 1.00 69.69 254 ARG A O 1
ATOM 2031 N N . GLY A 1 255 ? 61.761 2.748 -51.688 1.00 65.31 255 GLY A N 1
ATOM 2032 C CA . GLY A 1 255 ? 62.985 2.802 -50.880 1.00 65.31 255 GLY A CA 1
ATOM 2033 C C . GLY A 1 255 ? 62.787 3.315 -49.449 1.00 65.31 255 GLY A C 1
ATOM 2034 O O . GLY A 1 255 ? 63.760 3.702 -48.804 1.00 65.31 255 GLY A O 1
ATOM 2035 N N . LEU A 1 256 ? 61.549 3.322 -48.942 1.00 61.22 256 LEU A N 1
ATOM 2036 C CA . LEU A 1 256 ? 61.248 3.698 -47.563 1.00 61.22 256 LEU A CA 1
ATOM 2037 C C . LEU A 1 256 ? 61.528 2.496 -46.660 1.00 61.22 256 LEU A C 1
ATOM 2039 O O . LEU A 1 256 ? 60.776 1.521 -46.644 1.00 61.22 256 LEU A O 1
ATOM 2043 N N . THR A 1 257 ? 62.622 2.551 -45.902 1.00 59.88 257 THR A N 1
ATOM 2044 C CA . THR A 1 257 ? 62.857 1.588 -44.822 1.00 59.88 257 THR A CA 1
ATOM 2045 C C . THR A 1 257 ? 61.779 1.772 -43.754 1.00 59.88 257 THR A C 1
ATOM 2047 O O . THR A 1 257 ? 61.480 2.924 -43.426 1.00 59.88 257 THR A O 1
ATOM 2050 N N . PRO A 1 258 ? 61.208 0.694 -43.183 1.00 53.72 258 PRO A N 1
ATOM 2051 C CA . PRO A 1 258 ? 60.278 0.828 -42.069 1.00 53.72 258 PRO A CA 1
ATOM 2052 C C . PRO A 1 258 ? 60.987 1.606 -40.961 1.00 53.72 258 PRO A C 1
ATOM 2054 O O . PRO A 1 258 ? 62.047 1.187 -40.490 1.00 53.72 258 PRO A O 1
ATOM 2057 N N . ALA A 1 259 ? 60.445 2.774 -40.612 1.00 48.91 259 ALA A N 1
ATOM 2058 C CA . ALA A 1 259 ? 60.958 3.572 -39.514 1.00 48.91 259 ALA A CA 1
ATOM 2059 C C . ALA A 1 259 ? 61.048 2.675 -38.274 1.00 48.91 259 ALA A C 1
ATOM 2061 O O . ALA A 1 259 ? 60.118 1.918 -37.978 1.00 48.91 259 ALA A O 1
ATOM 2062 N N . GLN A 1 260 ? 62.195 2.723 -37.594 1.00 47.28 260 GLN A N 1
ATOM 2063 C CA . GLN A 1 260 ? 62.354 2.114 -36.279 1.00 47.28 260 GLN A CA 1
ATOM 2064 C C . GLN A 1 260 ? 61.163 2.542 -35.407 1.00 47.28 260 GLN A C 1
ATOM 2066 O O . GLN A 1 260 ? 60.741 3.698 -35.504 1.00 47.28 260 GLN A O 1
ATOM 2071 N N . PRO A 1 261 ? 60.590 1.647 -34.587 1.00 48.22 261 PRO A N 1
ATOM 2072 C CA . PRO A 1 261 ? 59.587 2.050 -33.617 1.00 48.22 261 PRO A CA 1
ATOM 2073 C C . PRO A 1 261 ? 60.279 2.942 -32.579 1.00 48.22 261 PRO A C 1
ATOM 2075 O O . PRO A 1 261 ? 60.814 2.454 -31.588 1.00 48.22 261 PRO A O 1
ATOM 2078 N N . GLU A 1 262 ? 60.318 4.247 -32.838 1.00 45.19 262 GLU A N 1
ATOM 2079 C CA . GLU A 1 262 ? 60.695 5.255 -31.856 1.00 45.19 262 GLU A CA 1
ATOM 2080 C C . GLU A 1 262 ? 59.704 5.127 -30.696 1.00 45.19 262 GLU A C 1
ATOM 2082 O O . GLU A 1 262 ? 58.513 5.426 -30.816 1.00 45.19 262 GLU A O 1
ATOM 2087 N N . ALA A 1 263 ? 60.187 4.565 -29.589 1.00 51.41 263 ALA A N 1
ATOM 2088 C CA . ALA A 1 263 ? 59.410 4.373 -28.384 1.00 51.41 263 ALA A CA 1
ATOM 2089 C C . ALA A 1 263 ? 59.022 5.747 -27.829 1.00 51.41 263 ALA A C 1
ATOM 2091 O O . ALA A 1 263 ? 59.860 6.489 -27.317 1.00 51.41 263 ALA A O 1
ATOM 2092 N N . PHE A 1 264 ? 57.737 6.088 -27.921 1.00 36.47 264 PHE A N 1
ATOM 2093 C CA . PHE A 1 264 ? 57.188 7.247 -27.232 1.00 36.47 264 PHE A CA 1
ATOM 2094 C C . PHE A 1 264 ? 57.442 7.099 -25.723 1.00 36.47 264 PHE A C 1
ATOM 2096 O O . PHE A 1 264 ? 57.134 6.044 -25.158 1.00 36.47 264 PHE A O 1
ATOM 2103 N N . PRO A 1 265 ? 57.998 8.120 -25.047 1.00 48.47 265 PRO A N 1
ATOM 2104 C CA . PRO A 1 265 ? 58.317 8.023 -23.634 1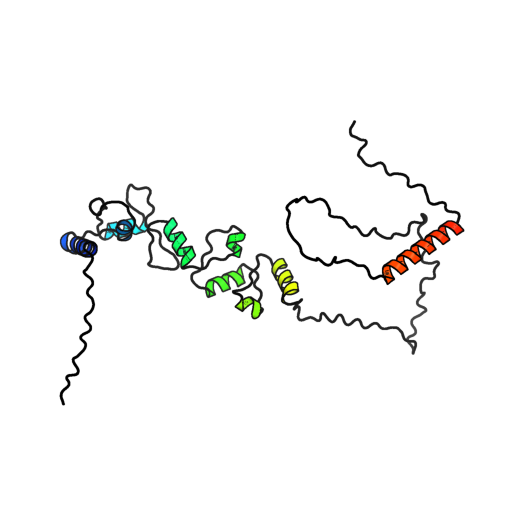.00 48.47 265 PRO A CA 1
ATOM 2105 C C . PRO A 1 265 ? 57.013 7.934 -22.840 1.00 48.47 265 PRO A C 1
ATOM 2107 O O . PRO A 1 265 ? 56.270 8.903 -22.696 1.00 48.47 265 PRO A O 1
ATOM 2110 N N . THR A 1 266 ? 56.718 6.747 -22.319 1.00 57.91 266 THR A N 1
ATOM 2111 C CA . THR A 1 266 ? 55.650 6.555 -21.341 1.00 57.91 266 THR A CA 1
ATOM 2112 C C . THR A 1 266 ? 55.982 7.342 -20.073 1.00 57.91 266 THR A C 1
ATOM 2114 O O . THR A 1 266 ? 57.111 7.276 -19.586 1.00 57.91 266 THR A O 1
ATOM 2117 N N . LEU A 1 267 ? 54.989 8.046 -19.517 1.00 50.75 267 LEU A N 1
ATOM 2118 C CA . LEU A 1 267 ? 55.032 8.900 -18.313 1.00 50.75 267 LEU A CA 1
ATOM 2119 C C . LEU A 1 267 ? 55.404 8.174 -16.992 1.00 50.75 267 LEU A C 1
ATOM 2121 O O . LEU A 1 267 ? 55.016 8.607 -15.913 1.00 50.75 267 LEU A O 1
ATOM 2125 N N . ALA A 1 268 ? 56.158 7.076 -17.041 1.00 51.31 268 ALA A N 1
ATOM 2126 C CA . ALA A 1 268 ? 56.662 6.353 -15.874 1.00 51.31 268 ALA A CA 1
ATOM 2127 C C . ALA A 1 268 ? 58.046 6.846 -15.397 1.00 51.31 268 ALA A C 1
ATOM 2129 O O . ALA A 1 268 ? 58.514 6.421 -14.347 1.00 51.31 268 ALA A O 1
ATOM 2130 N N . ALA A 1 269 ? 58.699 7.757 -16.129 1.00 49.28 269 ALA A N 1
ATOM 2131 C CA . ALA A 1 269 ? 60.027 8.289 -15.790 1.00 49.28 269 ALA A CA 1
ATOM 2132 C C . ALA A 1 269 ? 60.009 9.648 -15.050 1.00 49.28 269 ALA A C 1
ATOM 2134 O O . ALA A 1 269 ? 61.050 10.283 -14.918 1.00 49.28 269 ALA A O 1
ATOM 2135 N N . ALA A 1 270 ? 58.848 10.103 -14.562 1.00 44.91 270 ALA A N 1
ATOM 2136 C CA . ALA A 1 270 ? 58.697 11.353 -13.800 1.00 44.91 270 ALA A CA 1
ATOM 2137 C C . ALA A 1 270 ? 58.412 11.126 -12.299 1.00 44.91 270 ALA A C 1
ATOM 2139 O O . ALA A 1 270 ? 57.825 11.980 -11.638 1.00 44.91 270 ALA A O 1
ATOM 2140 N N . ALA A 1 271 ? 58.809 9.970 -11.762 1.00 45.66 271 ALA A N 1
ATOM 2141 C CA . ALA A 1 271 ? 58.749 9.669 -10.334 1.00 45.66 271 ALA A CA 1
ATOM 2142 C C . ALA A 1 271 ? 60.094 9.102 -9.855 1.00 45.66 271 ALA A C 1
ATOM 2144 O O . ALA A 1 271 ? 60.219 7.910 -9.578 1.00 45.66 271 ALA A O 1
ATOM 2145 N N . ALA A 1 272 ? 61.102 9.973 -9.798 1.00 40.53 272 ALA A N 1
ATOM 2146 C CA . ALA A 1 272 ? 62.312 9.821 -8.994 1.00 40.53 272 ALA A CA 1
ATOM 2147 C C . ALA A 1 272 ? 62.793 11.212 -8.567 1.00 40.53 272 ALA A C 1
ATOM 2149 O O . ALA A 1 272 ? 62.883 12.087 -9.457 1.00 40.53 272 ALA A O 1
#

Radius of gyration: 41.02 Å; chains: 1; bounding box: 108×62×107 Å

Secondary structure (DSSP, 8-state):
------------------HHHHHHHHIIIII-EE--HHHHHH--S-TTTSPPEEHHHHHHHHHH--TTSS-----B-SSSTT-B-SSHHHHHHHHHHHSEE-HHHHHTT-TT-EESSHHHHHHHHHHHSEE---HHHHHTT--EESSHHHHHHHHHHTSS---SS-S----------S----------PPPTTTS---TT----------------------------S----HHHHHHHHHHHHHHHHHHHHTT-PPPP------TTSS--